Protein AF-J9XNZ6-F1 (afdb_monomer_lite)

pLDDT: mean 74.33, std 25.36, range [21.06, 98.06]

Radius of gyration: 23.23 Å; chains: 1; bounding box: 44×60×65 Å

Sequence (269 aa):
KSRTSLFFFSSPSPAFIFHLRAHSHLSPISSSSLLRPSPFTTRPNTHPKTMATSMMQHNKYQDEQQDQVLLDEQKQNIWKLLTAPTNRTKSAAAAAEPTADDVAQQEELLADFVRHVKNTIAIPPQNPEKISNAVVYRALTLVLRDKLLERFHATHKHFEEQGVKETSYLSLEFLIGRSMQNTISNLELLSEYAQAMKRLGYKLEDLYEEECDAGLGNGGLGRLAACFMDSLATLNYPAWGYGLRYTYGIFTQKVVDGYQVETADAWLT

Secondary structure (DSSP, 8-state):
-----------SSS----------------------PPPP-PPP----TTTHHHHHHHHHHHHHHHHHHHHHHHHHHHHHHHHS-S--------SS---HHHHHHHHHHHHHHHHIIIIIS---TT-GGG--HHHHHHHHHHHHHHHHHHHHHHHHHHHHHHTPPPEEEE-S-------HHHHHHHTT-HHHHHHHHHHTT--HHHHHTTPPP--S--SHHHHHHHHHHHHHHHHT--EEEE----SS-S-EEEEETTEEEEE---TT-

Structure (mmCIF, N/CA/C/O backbone):
data_AF-J9XNZ6-F1
#
_entry.id   AF-J9XNZ6-F1
#
loop_
_atom_site.group_PDB
_atom_site.id
_atom_site.type_symbol
_atom_site.label_atom_id
_atom_site.label_alt_id
_atom_site.label_comp_id
_atom_site.label_asym_id
_atom_site.label_entity_id
_atom_site.label_seq_id
_atom_site.pdbx_PDB_ins_code
_atom_site.Cartn_x
_atom_site.Cartn_y
_atom_site.Cartn_z
_atom_site.occupancy
_atom_site.B_iso_or_equiv
_atom_site.auth_seq_id
_atom_site.auth_comp_id
_atom_site.auth_asym_id
_atom_site.auth_atom_id
_atom_site.pdbx_PDB_model_num
ATOM 1 N N . LYS A 1 1 ? -21.422 3.498 -1.258 1.00 29.16 1 LYS A N 1
ATOM 2 C CA . LYS A 1 1 ? -21.165 2.674 -0.053 1.00 29.16 1 LYS A CA 1
ATOM 3 C C . LYS A 1 1 ? -19.682 2.843 0.250 1.00 29.16 1 LYS A C 1
ATOM 5 O O . LYS A 1 1 ? -18.924 1.983 -0.148 1.00 29.16 1 LYS A O 1
ATOM 10 N N . SER A 1 2 ? -19.260 3.965 0.844 1.00 27.06 2 SER A N 1
ATOM 11 C CA . SER A 1 2 ? -17.823 4.253 0.982 1.00 27.06 2 SER A CA 1
ATOM 12 C C . SER A 1 2 ? -17.166 3.140 1.792 1.00 27.06 2 SER A C 1
ATOM 14 O O . SER A 1 2 ? -17.438 3.012 2.984 1.00 27.06 2 SER A O 1
ATOM 16 N N . ARG A 1 3 ? -16.363 2.309 1.128 1.00 31.91 3 ARG A N 1
ATOM 17 C CA . ARG A 1 3 ? -15.542 1.296 1.784 1.00 31.91 3 ARG A CA 1
ATOM 18 C C . ARG A 1 3 ? -14.356 1.978 2.453 1.00 31.91 3 ARG A C 1
ATOM 20 O O . ARG A 1 3 ? -13.938 3.079 2.086 1.00 31.91 3 ARG A O 1
ATOM 27 N N . THR A 1 4 ? -13.849 1.318 3.477 1.00 35.59 4 THR A N 1
ATOM 28 C CA . THR A 1 4 ? -12.769 1.823 4.309 1.00 35.59 4 THR A CA 1
ATOM 29 C C . THR A 1 4 ? -11.713 0.751 4.347 1.00 35.59 4 THR A C 1
ATOM 31 O O . THR A 1 4 ? -11.994 -0.378 4.730 1.00 35.59 4 THR A O 1
ATOM 34 N N . SER A 1 5 ? -10.523 1.107 3.885 1.00 32.91 5 SER A N 1
ATOM 35 C CA . SER A 1 5 ? -9.400 0.198 3.696 1.00 32.91 5 SER A CA 1
ATOM 36 C C . SER A 1 5 ? -8.507 0.115 4.920 1.00 32.91 5 SER A C 1
ATOM 38 O O . SER A 1 5 ? -8.276 1.103 5.614 1.00 32.91 5 SER A O 1
ATOM 40 N N . LEU A 1 6 ? -7.920 -1.065 5.083 1.00 34.94 6 LEU A N 1
ATOM 41 C CA . LEU A 1 6 ? -6.701 -1.295 5.839 1.00 34.94 6 LEU A CA 1
ATOM 42 C C . LEU A 1 6 ? -5.493 -0.608 5.164 1.00 34.94 6 LEU A C 1
ATOM 44 O O . LEU A 1 6 ? -5.349 -0.709 3.946 1.00 34.94 6 LEU A O 1
ATOM 48 N N . PHE A 1 7 ? -4.617 0.058 5.929 1.00 42.44 7 PHE A N 1
ATOM 49 C CA . PHE A 1 7 ? -3.502 0.845 5.371 1.00 42.44 7 PHE A CA 1
ATOM 50 C C . PHE A 1 7 ? -2.128 0.429 5.892 1.00 42.44 7 PHE A C 1
ATOM 52 O O . PHE A 1 7 ? -1.932 0.296 7.097 1.00 42.44 7 PHE A O 1
ATOM 59 N N . PHE A 1 8 ? -1.164 0.309 4.974 1.00 35.78 8 PHE A N 1
ATOM 60 C CA . PHE A 1 8 ? 0.240 0.018 5.260 1.00 35.78 8 PHE A CA 1
ATOM 61 C C . PHE A 1 8 ? 1.131 1.160 4.781 1.00 35.78 8 PHE A C 1
ATOM 63 O O . PHE A 1 8 ? 1.102 1.548 3.616 1.00 35.78 8 PHE A O 1
ATOM 70 N N . PHE A 1 9 ? 1.959 1.681 5.685 1.00 32.09 9 PHE A N 1
ATOM 71 C CA . PHE A 1 9 ? 2.995 2.651 5.358 1.00 32.09 9 PHE A CA 1
ATOM 72 C C . PHE A 1 9 ? 4.357 1.960 5.372 1.00 32.09 9 PHE A C 1
ATOM 74 O O . PHE A 1 9 ? 4.906 1.685 6.435 1.00 32.09 9 PHE A O 1
ATOM 81 N N . SER A 1 10 ? 4.940 1.731 4.196 1.00 29.56 10 SER A N 1
ATOM 82 C CA . SER A 1 10 ? 6.389 1.551 4.097 1.00 29.56 10 SER A CA 1
ATOM 83 C C . SER A 1 10 ? 7.045 2.931 4.216 1.00 29.56 10 SER A C 1
ATOM 85 O O . SER A 1 10 ? 7.057 3.728 3.279 1.00 29.56 10 SER A O 1
ATOM 87 N N . SER A 1 11 ? 7.500 3.260 5.423 1.00 25.72 11 SER A N 1
ATOM 88 C CA . SER A 1 11 ? 8.385 4.390 5.724 1.00 25.72 11 SER A CA 1
ATOM 89 C C . SER A 1 11 ? 9.714 3.825 6.253 1.00 25.72 11 SER A C 1
ATOM 91 O O . SER A 1 11 ? 9.711 2.740 6.842 1.00 25.72 11 SER A O 1
ATOM 93 N N . PRO A 1 12 ? 10.859 4.523 6.113 1.00 25.19 12 PRO A N 1
ATOM 94 C CA . PRO A 1 12 ? 12.129 4.069 6.686 1.00 25.19 12 PRO A CA 1
ATOM 95 C C . PRO A 1 12 ? 12.155 4.065 8.231 1.00 25.19 12 PRO A C 1
ATOM 97 O O . PRO A 1 12 ? 13.156 3.667 8.817 1.00 25.19 12 PRO A O 1
ATOM 100 N N . SER A 1 13 ? 11.086 4.502 8.906 1.00 22.16 13 SER A N 1
ATOM 101 C CA . SER A 1 13 ? 11.011 4.628 10.370 1.00 22.16 13 SER A CA 1
ATOM 102 C C . SER A 1 13 ? 10.372 3.389 11.042 1.00 22.16 13 SER A C 1
ATOM 104 O O . SER A 1 13 ? 9.458 2.800 10.465 1.00 22.16 13 SER A O 1
ATOM 106 N N . PRO A 1 14 ? 10.815 2.959 12.245 1.00 22.06 14 PRO A N 1
ATOM 107 C CA . PRO A 1 14 ? 10.545 1.625 12.805 1.00 22.06 14 PRO A CA 1
ATOM 108 C C . PRO A 1 14 ? 9.174 1.426 13.491 1.00 22.06 14 PRO A C 1
ATOM 110 O O . PRO A 1 14 ? 9.004 0.436 14.198 1.00 22.06 14 PRO A O 1
ATOM 113 N N . ALA A 1 15 ? 8.184 2.304 13.295 1.00 21.06 15 ALA A N 1
ATOM 114 C CA . ALA A 1 15 ? 6.863 2.189 13.930 1.00 21.06 15 ALA A CA 1
ATOM 115 C C . ALA A 1 15 ? 5.729 2.049 12.891 1.00 21.06 15 ALA A C 1
ATOM 117 O O . ALA A 1 15 ? 5.560 2.919 12.038 1.00 21.06 15 ALA A O 1
ATOM 118 N N . PHE A 1 16 ? 4.955 0.958 12.978 1.00 29.59 16 PHE A N 1
ATOM 119 C CA . PHE A 1 16 ? 3.786 0.654 12.133 1.00 29.59 16 PHE A CA 1
ATOM 120 C C . PHE A 1 16 ? 2.492 0.994 12.876 1.00 29.59 16 PHE A C 1
ATOM 122 O O . PHE A 1 16 ? 2.342 0.613 14.034 1.00 29.59 16 PHE A O 1
ATOM 129 N N . ILE A 1 17 ? 1.568 1.706 12.224 1.00 30.31 17 ILE A N 1
ATOM 130 C CA . ILE A 1 17 ? 0.314 2.199 12.817 1.00 30.31 17 ILE A CA 1
ATOM 131 C C . ILE A 1 17 ? -0.822 2.079 11.755 1.00 30.31 17 ILE A C 1
ATOM 133 O O . ILE A 1 17 ? -0.655 2.576 10.642 1.00 30.31 17 ILE A O 1
ATOM 137 N N . PHE A 1 18 ? -1.948 1.403 12.073 1.00 35.62 18 PHE A N 1
ATOM 138 C CA . PHE A 1 18 ? -3.081 1.032 11.170 1.00 35.62 18 PHE A CA 1
ATOM 139 C C . PHE A 1 18 ? -4.401 1.790 11.444 1.00 35.62 18 PHE A C 1
ATOM 141 O O . PHE A 1 18 ? -4.901 1.655 12.551 1.00 35.62 18 PHE A O 1
ATOM 148 N N . HIS A 1 19 ? -5.063 2.497 10.502 1.00 37.62 19 HIS A N 1
ATOM 149 C CA . HIS A 1 19 ? -6.314 3.208 10.882 1.00 37.62 19 HIS A CA 1
ATOM 150 C C . HIS A 1 19 ? -7.392 3.506 9.820 1.00 37.62 19 HIS A C 1
ATOM 152 O O . HIS A 1 19 ? -7.100 3.530 8.633 1.00 37.62 19 HIS A O 1
ATOM 158 N N . LEU A 1 20 ? -8.641 3.753 10.266 1.00 34.53 20 LEU A N 1
ATOM 159 C CA . LEU A 1 20 ? -9.891 3.396 9.564 1.00 34.53 20 LEU A CA 1
ATOM 160 C C . LEU A 1 20 ? -11.028 4.446 9.647 1.00 34.53 20 LEU A C 1
ATOM 162 O O . LEU A 1 20 ? -11.625 4.603 10.702 1.00 34.53 20 LEU A O 1
ATOM 166 N N . ARG A 1 21 ? -11.439 5.087 8.540 1.00 34.56 21 ARG A N 1
ATOM 167 C CA . ARG A 1 21 ? -12.539 6.088 8.513 1.00 34.56 21 ARG A CA 1
ATOM 168 C C . ARG A 1 21 ? -13.947 5.522 8.267 1.00 34.56 21 ARG A C 1
ATOM 170 O O . ARG A 1 21 ? -14.144 4.824 7.294 1.00 34.56 21 ARG A O 1
ATOM 177 N N . ALA A 1 22 ? -14.969 5.999 8.976 1.00 28.03 22 ALA A N 1
ATOM 178 C CA . ALA A 1 22 ? -16.380 5.660 8.745 1.00 28.03 22 ALA A CA 1
ATOM 179 C C . ALA A 1 22 ? -17.172 6.567 7.803 1.00 28.03 22 ALA A C 1
ATOM 181 O O . ALA A 1 22 ? -17.141 7.781 7.982 1.00 28.03 22 ALA A O 1
ATOM 182 N N . HIS A 1 23 ? -17.975 5.979 6.901 1.00 28.38 23 HIS A N 1
ATOM 183 C CA . HIS A 1 23 ? -19.223 6.579 6.395 1.00 28.38 23 HIS A CA 1
ATOM 184 C C . HIS A 1 23 ? -20.290 5.513 6.098 1.00 28.38 23 HIS A C 1
ATOM 186 O O . HIS A 1 23 ? -20.054 4.530 5.397 1.00 28.38 23 HIS A O 1
ATOM 192 N N . SER A 1 24 ? -21.480 5.706 6.663 1.00 29.66 24 SER A N 1
ATOM 193 C CA . SER A 1 24 ? -22.603 4.768 6.673 1.00 29.66 24 SER A CA 1
ATOM 194 C C . SER A 1 24 ? -23.480 4.884 5.421 1.00 29.66 24 SER A C 1
ATOM 196 O O . SER A 1 24 ? -23.925 5.967 5.076 1.00 29.66 24 SER A O 1
ATOM 198 N N . HIS A 1 25 ? -23.771 3.754 4.761 1.00 29.41 25 HIS A N 1
ATOM 199 C CA . HIS A 1 25 ? -25.060 3.462 4.103 1.00 29.41 25 HIS A CA 1
ATOM 200 C C . HIS A 1 25 ? -25.057 2.003 3.609 1.00 29.41 25 HIS A C 1
ATOM 202 O O . HIS A 1 25 ? -24.216 1.624 2.802 1.00 29.41 25 HIS A O 1
ATOM 208 N N . LEU A 1 26 ? -25.963 1.153 4.108 1.00 27.47 26 LEU A N 1
ATOM 209 C CA . LEU A 1 26 ? -26.028 -0.287 3.806 1.00 27.47 26 LEU A CA 1
ATOM 210 C C . LEU A 1 26 ? -27.183 -0.638 2.845 1.00 27.47 26 LEU A C 1
ATOM 212 O O . LEU A 1 26 ? -28.290 -0.131 2.986 1.00 27.47 26 LEU A O 1
ATOM 216 N N . SER A 1 27 ? -26.934 -1.556 1.901 1.00 26.83 27 SER A N 1
ATOM 217 C CA . SER A 1 27 ? -27.940 -2.333 1.143 1.00 26.83 27 SER A CA 1
ATOM 218 C C . SER A 1 27 ? -27.321 -3.674 0.681 1.00 26.83 27 SER A C 1
ATOM 220 O O . SER A 1 27 ? -26.106 -3.707 0.459 1.00 26.83 27 SER A O 1
ATOM 222 N N . PRO A 1 28 ? -28.074 -4.787 0.591 1.00 29.80 28 PRO A N 1
ATOM 223 C CA . PRO A 1 28 ? -27.536 -6.152 0.665 1.00 29.80 28 PRO A CA 1
ATOM 224 C C . PRO A 1 28 ? -27.217 -6.816 -0.689 1.00 29.80 28 PRO A C 1
ATOM 226 O O . PRO A 1 28 ? -27.706 -6.406 -1.736 1.00 29.80 28 PRO A O 1
ATOM 229 N N . ILE A 1 29 ? -26.375 -7.855 -0.623 1.00 28.88 29 ILE A N 1
ATOM 230 C CA . ILE A 1 29 ? -25.886 -8.707 -1.723 1.00 28.88 29 ILE A CA 1
ATOM 231 C C . ILE A 1 29 ? -26.869 -9.863 -1.981 1.00 28.88 29 ILE A C 1
ATOM 233 O O . ILE A 1 29 ? -27.427 -10.416 -1.035 1.00 28.88 29 ILE A O 1
ATOM 237 N N . SER A 1 30 ? -27.005 -10.275 -3.246 1.00 25.78 30 SER A N 1
ATOM 238 C CA . SER A 1 30 ? -27.609 -11.546 -3.671 1.00 25.78 30 SER A CA 1
ATOM 239 C C . SER A 1 30 ? -26.539 -12.434 -4.320 1.00 25.78 30 SER A C 1
ATOM 241 O O . SER A 1 30 ? -25.673 -11.956 -5.051 1.00 25.78 30 SER A O 1
ATOM 243 N N . SER A 1 31 ? -26.576 -13.718 -3.971 1.00 26.72 31 SER A N 1
ATOM 244 C CA . SER A 1 31 ? -25.618 -14.772 -4.290 1.00 26.72 31 SER A CA 1
ATOM 245 C C . SER A 1 31 ? -26.090 -15.691 -5.427 1.00 26.72 31 SER A C 1
ATOM 247 O O . SER A 1 31 ? -27.275 -15.759 -5.744 1.00 26.72 31 SER A O 1
ATOM 249 N N . SER A 1 32 ? -25.136 -16.497 -5.914 1.00 26.53 32 SER A N 1
ATOM 250 C CA . SER A 1 32 ? -25.258 -17.780 -6.638 1.00 26.53 32 SER A CA 1
ATOM 251 C C . SER A 1 32 ? -25.114 -17.774 -8.171 1.00 26.53 32 SER A C 1
ATOM 253 O O . SER A 1 32 ? -25.914 -17.221 -8.914 1.00 26.53 32 SER A O 1
ATOM 255 N N . SER A 1 33 ? -24.097 -18.488 -8.665 1.00 28.72 33 SER A N 1
ATOM 256 C CA . SER A 1 33 ? -24.290 -19.768 -9.370 1.00 28.72 33 SER A CA 1
ATOM 257 C C . SER A 1 33 ? -22.941 -20.426 -9.708 1.00 28.72 33 SER A C 1
ATOM 259 O O . SER A 1 33 ? -21.961 -19.778 -10.060 1.00 28.72 33 SER A O 1
ATOM 261 N N . LEU A 1 34 ? -22.910 -21.742 -9.511 1.00 27.19 34 LEU A N 1
ATOM 262 C CA . LEU A 1 34 ? -21.804 -22.680 -9.690 1.00 27.19 34 LEU A CA 1
ATOM 263 C C . LEU A 1 34 ? -22.051 -23.522 -10.958 1.00 27.19 34 LEU A C 1
ATOM 265 O O . LEU A 1 34 ? -23.194 -23.907 -11.192 1.00 27.19 34 LEU A O 1
ATOM 269 N N . LEU A 1 35 ? -20.951 -23.930 -11.618 1.00 27.19 35 LEU A N 1
ATOM 270 C CA . LEU A 1 35 ? -20.774 -25.107 -12.507 1.00 27.19 35 LEU A CA 1
ATOM 271 C C . LEU A 1 35 ? -21.427 -25.008 -13.916 1.00 27.19 35 LEU A C 1
ATOM 273 O O . LEU A 1 35 ? -22.542 -24.536 -14.053 1.00 27.19 35 LEU A O 1
ATOM 277 N N . ARG A 1 36 ? -20.823 -25.434 -15.042 1.00 28.17 36 ARG A N 1
ATOM 278 C CA . ARG A 1 36 ? -20.045 -26.655 -15.359 1.00 28.17 36 ARG A CA 1
ATOM 279 C C . ARG A 1 36 ? -19.170 -26.485 -16.638 1.00 28.17 36 ARG A C 1
ATOM 281 O O . ARG A 1 36 ? -19.370 -25.526 -17.376 1.00 28.17 36 ARG A O 1
ATOM 288 N N . PRO A 1 37 ? -18.244 -27.431 -16.918 1.00 28.22 37 PRO A N 1
ATOM 289 C CA . PRO A 1 37 ? -17.193 -27.332 -17.940 1.00 28.22 37 PRO A CA 1
ATOM 290 C C . PRO A 1 37 ? -17.623 -27.782 -19.351 1.00 28.22 37 PRO A C 1
ATOM 292 O O . PRO A 1 37 ? -18.513 -28.619 -19.505 1.00 28.22 37 PRO A O 1
ATOM 295 N N . SER A 1 38 ? -16.942 -27.257 -20.374 1.00 34.75 38 SER A N 1
ATOM 296 C CA . SER A 1 38 ? -17.096 -27.618 -21.790 1.00 34.75 38 SER A CA 1
ATOM 297 C C . SER A 1 38 ? -16.286 -28.875 -22.177 1.00 34.75 38 SER A C 1
ATOM 299 O O . SER A 1 38 ? -15.252 -29.157 -21.566 1.00 34.75 38 SER A O 1
ATOM 301 N N . PRO A 1 39 ? -16.737 -29.660 -23.176 1.00 31.53 39 PRO A N 1
ATOM 302 C CA . PRO A 1 39 ? -16.101 -30.919 -23.548 1.00 31.53 39 PRO A CA 1
ATOM 303 C C . PRO A 1 39 ? -14.842 -30.736 -24.408 1.00 31.53 39 PRO A C 1
ATOM 305 O O . PRO A 1 39 ? -14.782 -29.911 -25.318 1.00 31.53 39 PRO A O 1
ATOM 308 N N . PHE A 1 40 ? -13.858 -31.588 -24.121 1.00 29.69 40 PHE A N 1
ATOM 309 C CA . PHE A 1 40 ? -12.639 -31.824 -24.890 1.00 29.69 40 PHE A CA 1
ATOM 310 C C . PHE A 1 40 ? -12.959 -32.343 -26.301 1.00 29.69 40 PHE A C 1
ATOM 312 O O . PHE A 1 40 ? -13.584 -33.392 -26.453 1.00 29.69 40 PHE A O 1
ATOM 319 N N . THR A 1 41 ? -12.440 -31.670 -27.329 1.00 32.31 41 THR A N 1
ATOM 320 C CA . THR A 1 41 ? -12.317 -32.213 -28.692 1.00 32.31 41 THR A CA 1
ATOM 321 C C . THR A 1 41 ? -10.846 -32.329 -29.069 1.00 32.31 41 THR A C 1
ATOM 323 O O . THR A 1 41 ? -10.113 -31.342 -29.096 1.00 32.31 41 THR A O 1
ATOM 326 N N . THR A 1 42 ? -10.426 -33.556 -29.364 1.00 29.67 42 THR A N 1
ATOM 327 C CA . THR A 1 42 ? -9.107 -33.942 -29.866 1.00 29.67 42 THR A CA 1
ATOM 328 C C . THR A 1 42 ? -8.895 -33.426 -31.295 1.00 29.67 42 THR A C 1
ATOM 330 O O . THR A 1 42 ? -9.676 -33.724 -32.195 1.00 29.67 42 THR A O 1
ATOM 333 N N . ARG A 1 43 ? -7.824 -32.652 -31.527 1.00 32.56 43 ARG A N 1
ATOM 334 C CA . ARG A 1 43 ? -7.335 -32.311 -32.878 1.00 32.56 43 ARG A CA 1
ATOM 335 C C . ARG A 1 43 ? -6.213 -33.270 -33.294 1.00 32.56 43 ARG A C 1
ATOM 337 O O . ARG A 1 43 ? -5.371 -33.591 -32.454 1.00 32.56 43 ARG A O 1
ATOM 344 N N . PRO A 1 44 ? -6.161 -33.707 -34.565 1.00 30.84 44 PRO A N 1
ATOM 345 C CA . PRO A 1 44 ? -5.079 -34.542 -35.059 1.00 30.84 44 PRO A CA 1
ATOM 346 C C . PRO A 1 44 ? -3.796 -33.727 -35.251 1.00 30.84 44 PRO A C 1
ATOM 348 O O . PRO A 1 44 ? -3.809 -32.541 -35.582 1.00 30.84 44 PRO A O 1
ATOM 351 N N . ASN A 1 45 ? -2.688 -34.416 -35.010 1.00 34.03 45 ASN A N 1
ATOM 352 C CA . ASN A 1 45 ? -1.329 -33.911 -34.980 1.00 34.03 45 ASN A CA 1
ATOM 353 C C . ASN A 1 45 ? -0.736 -33.920 -36.401 1.00 34.03 45 ASN A C 1
ATOM 355 O O . ASN A 1 45 ? -0.548 -34.990 -36.977 1.00 34.03 45 ASN A O 1
ATOM 359 N N . THR A 1 46 ? -0.414 -32.753 -36.958 1.00 35.00 46 THR A N 1
ATOM 360 C CA . THR A 1 46 ? 0.429 -32.639 -38.161 1.00 35.00 46 THR A CA 1
ATOM 361 C C . THR A 1 46 ? 1.449 -31.524 -37.958 1.00 35.00 46 THR A C 1
ATOM 363 O O . THR A 1 46 ? 1.100 -30.345 -37.941 1.00 35.00 46 THR A O 1
ATOM 366 N N . HIS A 1 47 ? 2.717 -31.902 -37.799 1.00 37.78 47 HIS A N 1
ATOM 367 C CA . HIS A 1 47 ? 3.853 -30.983 -37.775 1.00 37.78 47 HIS A CA 1
ATOM 368 C C . HIS A 1 47 ? 4.327 -30.649 -39.198 1.00 37.78 47 HIS A C 1
ATOM 370 O O . HIS A 1 47 ? 4.681 -31.568 -39.935 1.00 37.78 47 HIS A O 1
ATOM 376 N N . PRO A 1 48 ? 4.531 -29.360 -39.520 1.00 38.28 48 PRO A N 1
ATOM 377 C CA . PRO A 1 48 ? 5.567 -28.938 -40.449 1.00 38.28 48 PRO A CA 1
ATOM 378 C C . PRO A 1 48 ? 6.648 -28.175 -39.667 1.00 38.28 48 PRO A C 1
ATOM 380 O O . PRO A 1 48 ? 6.544 -26.975 -39.404 1.00 38.28 48 PRO A O 1
ATOM 383 N N . LYS A 1 49 ? 7.709 -28.881 -39.254 1.00 45.34 49 LYS A N 1
ATOM 384 C CA . LYS A 1 49 ? 8.896 -28.283 -38.617 1.00 45.34 49 LYS A CA 1
ATOM 385 C C . LYS A 1 49 ? 9.773 -27.609 -39.675 1.00 45.34 49 LYS A C 1
ATOM 387 O O . LYS A 1 49 ? 10.833 -28.127 -40.008 1.00 45.34 49 LYS A O 1
ATOM 392 N N . THR A 1 50 ? 9.319 -26.492 -40.246 1.00 44.91 50 THR A N 1
ATOM 393 C CA . THR A 1 50 ? 10.212 -25.580 -41.001 1.00 44.91 50 THR A CA 1
ATOM 394 C C . THR A 1 50 ? 9.663 -24.164 -41.228 1.00 44.91 50 THR A C 1
ATOM 396 O O . THR A 1 50 ? 10.460 -23.266 -41.459 1.00 44.91 50 THR A O 1
ATOM 399 N N . MET A 1 51 ? 8.352 -23.905 -41.082 1.00 4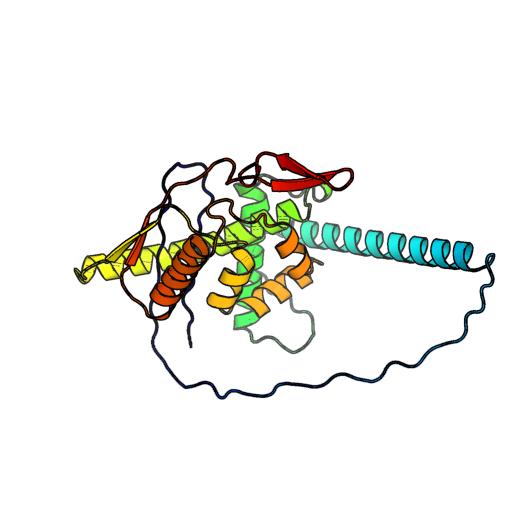2.06 51 MET A N 1
ATOM 400 C CA . MET A 1 51 ? 7.791 -22.534 -41.157 1.00 42.06 51 MET A CA 1
ATOM 401 C C . MET A 1 51 ? 7.502 -21.878 -39.797 1.00 42.06 51 MET A C 1
ATOM 403 O O . MET A 1 51 ? 7.451 -20.653 -39.706 1.00 42.06 51 MET A O 1
ATOM 407 N N . ALA A 1 52 ? 7.370 -22.667 -38.725 1.00 45.38 52 ALA A N 1
ATOM 408 C CA . ALA A 1 52 ? 7.062 -22.148 -37.390 1.00 45.38 52 ALA A CA 1
ATOM 409 C C . ALA A 1 52 ? 8.163 -21.222 -36.847 1.00 45.38 52 ALA A C 1
ATOM 411 O O . ALA A 1 52 ? 7.853 -20.228 -36.207 1.00 45.38 52 ALA A O 1
ATOM 412 N N . THR A 1 53 ? 9.436 -21.485 -37.157 1.00 49.16 53 THR A N 1
ATOM 413 C CA . THR A 1 53 ? 10.558 -20.657 -36.689 1.00 49.16 53 THR A CA 1
ATOM 414 C C . THR A 1 53 ? 10.570 -19.274 -37.342 1.00 49.16 53 THR A C 1
ATOM 416 O O . THR A 1 53 ? 10.820 -18.291 -36.658 1.00 49.16 53 THR A O 1
ATOM 419 N N . SER A 1 54 ? 10.244 -19.175 -38.637 1.00 45.03 54 SER A N 1
ATOM 420 C CA . SER A 1 54 ? 10.199 -17.894 -39.358 1.00 45.03 54 SER A CA 1
ATOM 421 C C . SER A 1 54 ? 8.969 -17.065 -38.976 1.00 45.03 54 SER A C 1
ATOM 423 O O . SER A 1 54 ? 9.103 -15.866 -38.759 1.00 45.03 54 SER A O 1
ATOM 425 N N . MET A 1 55 ? 7.800 -17.695 -38.790 1.00 47.06 55 MET A N 1
ATOM 426 C CA . MET A 1 55 ? 6.601 -17.014 -38.279 1.00 47.06 55 MET A CA 1
ATOM 427 C C . MET A 1 55 ? 6.738 -16.601 -36.806 1.00 47.06 55 MET A C 1
ATOM 429 O O . MET A 1 55 ? 6.316 -15.509 -36.448 1.00 47.06 55 MET A O 1
ATOM 433 N N . MET A 1 56 ? 7.373 -17.418 -35.956 1.00 51.22 56 MET A N 1
ATOM 434 C CA . MET A 1 56 ? 7.670 -17.043 -34.566 1.00 51.22 56 MET A CA 1
ATOM 435 C C . MET A 1 56 ? 8.700 -15.916 -34.482 1.00 51.22 56 MET A C 1
ATOM 437 O O . MET A 1 56 ? 8.548 -15.036 -33.648 1.00 51.22 56 MET A O 1
ATOM 441 N N . GLN A 1 57 ? 9.725 -15.912 -35.339 1.00 52.00 57 GLN A N 1
ATOM 442 C CA . GLN A 1 57 ? 10.689 -14.810 -35.409 1.00 52.00 57 GLN A CA 1
ATOM 443 C C . GLN A 1 57 ? 10.047 -13.525 -35.935 1.00 52.00 57 GLN A C 1
ATOM 445 O O . GLN A 1 57 ? 10.354 -12.459 -35.420 1.00 52.00 57 GLN A O 1
ATOM 450 N N . HIS A 1 58 ? 9.141 -13.613 -36.914 1.00 50.31 58 HIS A N 1
ATOM 451 C CA . HIS A 1 58 ? 8.430 -12.447 -37.436 1.00 50.31 58 HIS A CA 1
ATOM 452 C C . HIS A 1 58 ? 7.425 -11.885 -36.422 1.00 50.31 58 HIS A C 1
ATOM 454 O O . HIS A 1 58 ? 7.415 -10.679 -36.215 1.00 50.31 58 HIS A O 1
ATOM 460 N N . ASN A 1 59 ? 6.667 -12.741 -35.724 1.00 56.03 59 ASN A N 1
ATOM 461 C CA . ASN A 1 59 ? 5.795 -12.312 -34.626 1.00 56.03 59 ASN A CA 1
ATOM 462 C C . ASN A 1 59 ? 6.600 -11.702 -33.483 1.00 56.03 59 ASN A C 1
ATOM 464 O O . ASN A 1 59 ? 6.262 -10.627 -33.020 1.00 56.03 59 ASN A O 1
ATOM 468 N N . LYS A 1 60 ? 7.711 -12.330 -33.087 1.00 56.28 60 LYS A N 1
ATOM 469 C CA . LYS A 1 60 ? 8.580 -11.787 -32.043 1.00 56.28 60 LYS A CA 1
ATOM 470 C C . LYS A 1 60 ? 9.172 -10.431 -32.438 1.00 56.28 60 LYS A C 1
ATOM 472 O O . LYS A 1 60 ? 9.257 -9.545 -31.605 1.00 56.28 60 LYS A O 1
ATOM 477 N N . TYR A 1 61 ? 9.532 -10.251 -33.707 1.00 56.81 61 TYR A N 1
ATOM 478 C CA . TYR A 1 61 ? 10.030 -8.975 -34.223 1.00 56.81 61 TYR A CA 1
ATOM 479 C C . TYR A 1 61 ? 8.932 -7.902 -34.287 1.00 56.81 61 TYR A C 1
ATOM 481 O O . TYR A 1 61 ? 9.202 -6.732 -34.036 1.00 56.81 61 TYR A O 1
ATOM 489 N N . GLN A 1 62 ? 7.692 -8.286 -34.603 1.00 55.03 62 GLN A N 1
ATOM 490 C CA . GLN A 1 62 ? 6.536 -7.388 -34.562 1.00 55.03 62 GLN A CA 1
ATOM 491 C C . GLN A 1 62 ? 6.164 -7.002 -33.125 1.00 55.03 62 GLN A C 1
ATOM 493 O O . GLN A 1 62 ? 5.934 -5.823 -32.872 1.00 55.03 62 GLN A O 1
ATOM 498 N N . ASP A 1 63 ? 6.192 -7.955 -32.193 1.00 60.97 63 ASP A N 1
ATOM 499 C CA . ASP A 1 63 ? 5.977 -7.722 -30.763 1.00 60.97 63 ASP A CA 1
ATOM 500 C C . ASP A 1 63 ? 7.071 -6.793 -30.198 1.00 60.97 63 ASP A C 1
ATOM 502 O O . ASP A 1 63 ? 6.757 -5.782 -29.579 1.00 60.97 63 ASP A O 1
ATOM 506 N N . GLU A 1 64 ? 8.350 -7.040 -30.515 1.00 65.44 64 GLU A N 1
ATOM 507 C CA . GLU A 1 64 ? 9.482 -6.185 -30.110 1.00 65.44 64 GLU A CA 1
ATOM 508 C C . GLU A 1 64 ? 9.371 -4.754 -30.673 1.00 65.44 64 GLU A C 1
ATOM 510 O O . GLU A 1 64 ? 9.680 -3.781 -29.983 1.00 65.44 64 GLU A O 1
ATOM 515 N N . GLN A 1 65 ? 8.908 -4.593 -31.918 1.00 66.00 65 GLN A N 1
ATOM 516 C CA . GLN A 1 65 ? 8.658 -3.269 -32.497 1.00 66.00 65 GLN A CA 1
ATOM 517 C C . GLN A 1 65 ? 7.488 -2.555 -31.819 1.00 66.00 65 GLN A C 1
ATOM 519 O O . GLN A 1 65 ? 7.550 -1.345 -31.598 1.00 66.00 65 GLN A O 1
ATOM 524 N N . GLN A 1 66 ? 6.428 -3.286 -31.485 1.00 67.19 66 GLN A N 1
ATOM 525 C CA . GLN A 1 66 ? 5.243 -2.737 -30.839 1.00 67.19 66 GLN A CA 1
ATOM 526 C C . GLN A 1 66 ? 5.527 -2.323 -29.387 1.00 67.19 66 GLN A C 1
ATOM 528 O O . GLN A 1 66 ? 5.095 -1.247 -28.967 1.00 67.19 66 GLN A O 1
ATOM 533 N N . ASP A 1 67 ? 6.336 -3.103 -28.668 1.00 71.06 67 ASP A N 1
ATOM 534 C CA . ASP A 1 67 ? 6.835 -2.771 -27.331 1.00 71.06 67 ASP A CA 1
ATOM 535 C C . ASP A 1 67 ? 7.723 -1.519 -27.356 1.00 71.06 67 ASP A C 1
ATOM 537 O O . ASP A 1 67 ? 7.601 -0.644 -26.495 1.00 71.06 67 ASP A O 1
ATOM 541 N N . GLN A 1 68 ? 8.576 -1.381 -28.376 1.00 71.44 68 GLN A N 1
ATOM 542 C CA . GLN A 1 68 ? 9.432 -0.206 -28.531 1.00 71.44 68 GLN A CA 1
ATOM 543 C C . GLN A 1 68 ? 8.621 1.069 -28.816 1.00 71.44 68 GLN A C 1
ATOM 545 O O . GLN A 1 68 ? 8.903 2.116 -28.232 1.00 71.44 68 GLN A O 1
ATOM 550 N N . VAL A 1 69 ? 7.590 0.983 -29.664 1.00 76.50 69 VAL A N 1
ATOM 551 C CA . VAL A 1 69 ? 6.680 2.108 -29.948 1.00 76.50 69 VAL A CA 1
ATOM 552 C C . VAL A 1 69 ? 5.932 2.538 -28.685 1.00 76.50 69 VAL A C 1
ATOM 554 O O . VAL A 1 69 ? 5.884 3.731 -28.385 1.00 76.50 69 VAL A O 1
ATOM 557 N N . LEU A 1 70 ? 5.401 1.585 -27.912 1.00 74.75 70 LEU A N 1
ATOM 558 C CA . LEU A 1 70 ? 4.707 1.869 -26.654 1.00 74.75 70 LEU A CA 1
ATOM 559 C C . LEU A 1 70 ? 5.635 2.539 -25.632 1.00 74.75 70 LEU A C 1
ATOM 561 O O . LEU A 1 70 ? 5.259 3.523 -24.995 1.00 74.75 70 LEU A O 1
ATOM 565 N N . LEU A 1 71 ? 6.860 2.031 -25.498 1.00 72.94 71 LEU A N 1
ATOM 566 C CA . LEU A 1 71 ? 7.862 2.590 -24.597 1.00 72.94 71 LEU A CA 1
ATOM 567 C C . LEU A 1 71 ? 8.227 4.033 -24.983 1.00 72.94 71 LEU A C 1
ATOM 569 O O . LEU A 1 71 ? 8.420 4.890 -24.116 1.00 72.94 71 LEU A O 1
ATOM 573 N N . ASP A 1 72 ? 8.319 4.321 -26.278 1.00 76.88 72 ASP A N 1
ATOM 574 C CA . ASP A 1 72 ? 8.606 5.667 -26.766 1.00 76.88 72 ASP A CA 1
ATOM 575 C C . ASP A 1 72 ? 7.409 6.615 -26.569 1.00 76.88 72 ASP A C 1
ATOM 577 O O . ASP A 1 72 ? 7.610 7.772 -26.185 1.00 76.88 72 ASP A O 1
ATOM 581 N N . GLU A 1 73 ? 6.168 6.135 -26.710 1.00 78.88 73 GLU A N 1
ATOM 582 C CA . GLU A 1 73 ? 4.961 6.888 -26.334 1.00 78.88 73 GLU A CA 1
ATOM 583 C C . GLU A 1 73 ? 4.922 7.212 -24.834 1.00 78.88 73 GLU A C 1
ATOM 585 O O . GLU A 1 73 ? 4.699 8.368 -24.460 1.00 78.88 73 GLU A O 1
ATOM 590 N N . GLN A 1 74 ? 5.191 6.231 -23.966 1.00 78.88 74 GLN A N 1
ATOM 591 C CA . GLN A 1 74 ? 5.254 6.423 -22.512 1.00 78.88 74 GLN A CA 1
ATOM 592 C C . GLN A 1 74 ? 6.267 7.509 -22.139 1.00 78.88 74 GLN A C 1
ATOM 594 O O . GLN A 1 74 ? 5.936 8.467 -21.433 1.00 78.88 74 GLN A O 1
ATOM 599 N N . LYS A 1 75 ? 7.489 7.419 -22.679 1.00 76.50 75 LYS A N 1
ATOM 600 C CA . LYS A 1 75 ? 8.546 8.417 -22.454 1.00 76.50 75 LYS A CA 1
ATOM 601 C C . LYS A 1 75 ? 8.115 9.808 -22.902 1.00 76.50 75 LYS A C 1
ATOM 603 O O . LYS A 1 75 ? 8.344 10.774 -22.175 1.00 76.50 75 LYS A O 1
ATOM 608 N N . GLN A 1 76 ? 7.485 9.929 -24.071 1.00 77.88 76 GLN A N 1
ATOM 609 C CA . GLN A 1 76 ? 6.997 11.214 -24.573 1.00 77.88 76 GLN A CA 1
ATOM 610 C C . GLN A 1 76 ? 5.887 11.793 -23.691 1.00 77.88 76 GLN A C 1
ATOM 612 O O . GLN A 1 76 ? 5.905 12.990 -23.401 1.00 77.88 76 GLN A O 1
ATOM 617 N N . ASN A 1 77 ? 4.932 10.974 -23.248 1.00 81.81 77 ASN A N 1
ATOM 618 C CA . ASN A 1 77 ? 3.816 11.416 -22.410 1.00 81.81 77 ASN A CA 1
ATOM 619 C C . ASN A 1 77 ? 4.294 11.857 -21.025 1.00 81.81 77 ASN A C 1
ATOM 621 O O . ASN A 1 77 ? 3.919 12.934 -20.553 1.00 81.81 77 ASN A O 1
ATOM 625 N N . ILE A 1 78 ? 5.189 11.082 -20.410 1.00 78.12 78 ILE A N 1
ATOM 626 C CA . ILE A 1 78 ? 5.803 11.453 -19.138 1.00 78.12 78 ILE A CA 1
ATOM 627 C C . ILE A 1 78 ? 6.650 12.714 -19.300 1.00 78.12 78 ILE A C 1
ATOM 629 O O . ILE A 1 78 ? 6.512 13.636 -18.502 1.00 78.12 78 ILE A O 1
ATOM 633 N N . TRP A 1 79 ? 7.483 12.808 -20.341 1.00 74.81 79 TRP A N 1
ATOM 634 C CA . TRP A 1 79 ? 8.293 14.001 -20.581 1.00 74.81 79 TRP A CA 1
ATOM 635 C C . TRP A 1 79 ? 7.422 15.250 -20.732 1.00 74.81 79 TRP A C 1
ATOM 637 O O . TRP A 1 79 ? 7.706 16.266 -20.096 1.00 74.81 79 TRP A O 1
ATOM 647 N N . LYS A 1 80 ? 6.320 15.170 -21.489 1.00 81.75 80 LYS A N 1
ATOM 648 C CA . LYS A 1 80 ? 5.356 16.274 -21.633 1.00 81.75 80 LYS A CA 1
ATOM 649 C C . LYS A 1 80 ? 4.791 16.708 -20.281 1.00 81.75 80 LYS A C 1
ATOM 651 O O . LYS A 1 80 ? 4.727 17.901 -20.014 1.00 81.75 80 LYS A O 1
ATOM 656 N N . LEU A 1 81 ? 4.437 15.771 -19.403 1.00 78.19 81 LEU A N 1
ATOM 657 C CA . LEU A 1 81 ? 3.890 16.089 -18.077 1.00 78.19 81 LEU A CA 1
ATOM 658 C C . LEU A 1 81 ? 4.943 16.594 -17.092 1.00 78.19 81 LEU A C 1
ATOM 660 O O . LEU A 1 81 ? 4.672 17.474 -16.276 1.00 78.19 81 LEU A O 1
ATOM 664 N N . LEU A 1 82 ? 6.170 16.085 -17.177 1.00 75.12 82 LEU A N 1
ATOM 665 C CA . LEU A 1 82 ? 7.274 16.556 -16.352 1.00 75.12 82 LEU A CA 1
ATOM 666 C C . LEU A 1 82 ? 7.776 17.938 -16.790 1.00 75.12 82 LEU A C 1
ATOM 668 O O . LEU A 1 82 ? 8.294 18.676 -15.952 1.00 75.12 82 LEU A O 1
ATOM 672 N N . THR A 1 83 ? 7.627 18.305 -18.061 1.00 74.69 83 THR A N 1
ATOM 673 C CA . THR A 1 83 ? 8.080 19.601 -18.597 1.00 74.69 83 THR A CA 1
ATOM 674 C C . THR A 1 83 ? 6.973 20.645 -18.697 1.00 74.69 83 THR A C 1
ATOM 676 O O . THR A 1 83 ? 7.287 21.832 -18.791 1.00 74.69 83 THR A O 1
ATOM 679 N N . ALA A 1 84 ? 5.701 20.240 -18.623 1.00 72.12 84 ALA A N 1
ATOM 680 C CA . ALA A 1 84 ? 4.574 21.160 -18.606 1.00 72.12 84 ALA A CA 1
ATOM 681 C C . ALA A 1 84 ? 4.721 22.194 -17.471 1.00 72.12 84 ALA A C 1
ATOM 683 O O . ALA A 1 84 ? 5.030 21.820 -16.330 1.00 72.12 84 ALA A O 1
ATOM 684 N N . PRO A 1 85 ? 4.504 23.496 -17.753 1.00 56.91 85 PRO A N 1
ATOM 685 C CA . PRO A 1 85 ? 4.414 24.494 -16.699 1.00 56.91 85 PRO A CA 1
ATOM 686 C C . PRO A 1 85 ? 3.294 24.077 -15.744 1.00 56.91 85 PRO A C 1
ATOM 688 O O . PRO A 1 85 ? 2.225 23.671 -16.191 1.00 56.91 85 PRO A O 1
ATOM 691 N N . THR A 1 86 ? 3.512 24.205 -14.436 1.00 50.47 86 THR A N 1
ATOM 692 C CA . THR A 1 86 ? 2.558 23.867 -13.358 1.00 50.47 86 THR A CA 1
ATOM 693 C C . THR A 1 86 ? 1.278 24.720 -13.354 1.00 50.47 86 THR A C 1
ATOM 695 O O . THR A 1 86 ? 0.568 24.798 -12.352 1.00 50.47 86 THR A O 1
ATOM 698 N N . ASN A 1 87 ? 0.947 25.361 -14.474 1.00 43.97 87 ASN A N 1
ATOM 699 C CA . ASN A 1 87 ? -0.331 26.008 -14.672 1.00 43.97 87 ASN A CA 1
ATOM 700 C C . ASN A 1 87 ? -1.391 24.931 -14.900 1.00 43.97 87 ASN A C 1
ATOM 702 O O . ASN A 1 87 ? -1.326 24.166 -15.857 1.00 43.97 87 ASN A O 1
ATOM 706 N N . ARG A 1 88 ? -2.380 24.901 -14.001 1.00 41.41 88 ARG A N 1
ATOM 707 C CA . ARG A 1 88 ? -3.611 24.111 -14.112 1.00 41.41 88 ARG A CA 1
ATOM 708 C C . ARG A 1 88 ? -4.333 24.471 -15.413 1.00 41.41 88 ARG A C 1
ATOM 710 O O . ARG A 1 88 ? -5.185 25.357 -15.420 1.00 41.41 88 ARG A O 1
ATOM 717 N N . THR A 1 89 ? -4.001 23.825 -16.520 1.00 34.19 89 THR A N 1
ATOM 718 C CA . THR A 1 89 ? -4.726 24.009 -17.779 1.00 34.19 89 THR A CA 1
ATOM 719 C C . THR A 1 89 ? -5.351 22.704 -18.221 1.00 34.19 89 THR A C 1
ATOM 721 O O . THR A 1 89 ? -4.668 21.777 -18.641 1.00 34.19 89 THR A O 1
ATOM 724 N N . LYS A 1 90 ? -6.686 22.701 -18.139 1.00 41.47 90 LYS A N 1
ATOM 725 C CA . LYS A 1 90 ? -7.602 21.749 -18.762 1.00 41.47 90 LYS A CA 1
ATOM 726 C C . LYS A 1 90 ? -7.205 21.541 -20.225 1.00 41.47 90 LYS A C 1
ATOM 728 O O . LYS A 1 90 ? -7.249 22.492 -21.003 1.00 41.47 90 LYS A O 1
ATOM 733 N N . SER A 1 91 ? -6.876 20.311 -20.605 1.00 34.16 91 SER A N 1
ATOM 734 C CA . SER A 1 91 ? -6.814 19.908 -22.010 1.00 34.16 91 SER A CA 1
ATOM 735 C C . SER A 1 91 ? -7.645 18.648 -22.205 1.00 34.16 91 SER A C 1
ATOM 737 O O . SER A 1 91 ? -7.362 17.607 -21.620 1.00 34.16 91 SER A O 1
ATOM 739 N N . ALA A 1 92 ? -8.683 18.776 -23.026 1.00 38.31 92 ALA A N 1
ATOM 740 C CA . ALA A 1 92 ? -9.634 17.730 -23.367 1.00 38.31 92 ALA A CA 1
ATOM 741 C C . ALA A 1 92 ? -9.152 16.914 -24.577 1.00 38.31 92 ALA A C 1
ATOM 743 O O . ALA A 1 92 ? -8.711 17.497 -25.568 1.00 38.31 92 ALA A O 1
ATOM 744 N N . ALA A 1 93 ? -9.301 15.586 -24.526 1.00 28.44 93 ALA A N 1
ATOM 745 C CA . ALA A 1 93 ? -9.380 14.741 -25.718 1.00 28.44 93 ALA A CA 1
ATOM 746 C C . ALA A 1 93 ? -10.133 13.418 -25.443 1.00 28.44 93 ALA A C 1
ATOM 748 O O . ALA A 1 93 ? -9.712 12.590 -24.641 1.00 28.44 93 ALA A O 1
ATOM 749 N N . ALA A 1 94 ? -11.257 13.304 -26.154 1.00 37.38 94 ALA A N 1
ATOM 750 C CA . ALA A 1 94 ? -12.228 12.232 -26.395 1.00 37.38 94 ALA A CA 1
ATOM 751 C C . ALA A 1 94 ? -11.920 10.760 -26.021 1.00 37.38 94 ALA A C 1
ATOM 753 O O . ALA A 1 94 ? -11.090 10.109 -26.653 1.00 37.38 94 ALA A O 1
ATOM 754 N N . ALA A 1 95 ? -12.763 10.200 -25.138 1.00 31.69 95 ALA A N 1
ATOM 755 C CA . ALA A 1 95 ? -13.621 9.018 -25.364 1.00 31.69 95 ALA A CA 1
ATOM 756 C C . ALA A 1 95 ? -14.512 8.785 -24.117 1.00 31.69 95 ALA A C 1
ATOM 758 O O . ALA A 1 95 ? -13.974 8.679 -23.023 1.00 31.69 95 ALA A O 1
ATOM 759 N N . ALA A 1 96 ? -15.844 8.701 -24.303 1.00 42.41 96 ALA A N 1
ATOM 760 C CA . ALA A 1 96 ? -16.903 8.672 -23.270 1.00 42.41 96 ALA A CA 1
ATOM 761 C C . ALA A 1 96 ? -16.787 9.815 -22.243 1.00 42.41 96 ALA A C 1
ATOM 763 O O . ALA A 1 96 ? -16.084 9.666 -21.255 1.00 42.41 96 ALA A O 1
ATOM 764 N N . GLU A 1 97 ? -17.448 10.953 -22.509 1.00 44.22 97 GLU A N 1
ATOM 765 C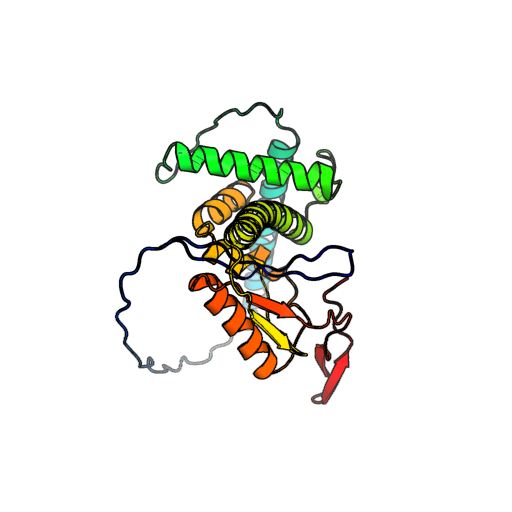 CA . GLU A 1 97 ? -17.253 12.229 -21.792 1.00 44.22 97 GLU A CA 1
ATOM 766 C C . GLU A 1 97 ? -17.224 12.047 -20.258 1.00 44.22 97 GLU A C 1
ATOM 768 O O . GLU A 1 97 ? -18.278 11.834 -19.648 1.00 44.22 97 GLU A O 1
ATOM 773 N N . PRO A 1 98 ? -16.033 12.109 -19.630 1.00 58.09 98 PRO A N 1
ATOM 774 C CA . PRO A 1 98 ? -15.924 12.140 -18.182 1.00 58.09 98 PRO A CA 1
ATOM 775 C C . PRO A 1 98 ? -16.568 13.431 -17.677 1.00 58.09 98 PRO A C 1
ATOM 777 O O . PRO A 1 98 ? -16.509 14.468 -18.347 1.00 58.09 98 PRO A O 1
ATOM 780 N N . THR A 1 99 ? -17.204 13.388 -16.506 1.00 69.31 99 THR A N 1
ATOM 781 C CA . THR A 1 99 ? -17.795 14.605 -15.943 1.00 69.31 99 THR A CA 1
ATOM 782 C C . THR A 1 99 ? -16.691 15.634 -15.674 1.00 69.31 99 THR A C 1
ATOM 784 O O . THR A 1 99 ? -15.517 15.291 -15.517 1.00 69.31 99 THR A O 1
ATOM 787 N N . ALA A 1 100 ? -17.035 16.924 -15.638 1.00 72.56 100 ALA A N 1
ATOM 788 C CA . ALA A 1 100 ? -16.046 17.983 -15.410 1.00 72.56 100 ALA A CA 1
ATOM 789 C C . ALA A 1 100 ? -15.250 17.792 -14.100 1.00 72.56 100 ALA A C 1
ATOM 791 O O . ALA A 1 100 ? -14.090 18.207 -14.028 1.00 72.56 100 ALA A O 1
ATOM 792 N N . ASP A 1 101 ? -15.861 17.138 -13.109 1.00 72.00 101 ASP A N 1
ATOM 793 C CA . ASP A 1 101 ? -15.243 16.788 -11.832 1.00 72.00 101 ASP A CA 1
ATOM 794 C C . ASP A 1 101 ? -14.261 15.616 -11.971 1.00 72.00 101 ASP A C 1
ATOM 796 O O . ASP A 1 101 ? -13.155 15.694 -11.436 1.00 72.00 101 ASP A O 1
ATOM 800 N N . ASP A 1 102 ? -14.595 14.587 -12.760 1.00 73.31 102 ASP A N 1
ATOM 801 C CA . ASP A 1 102 ? -13.695 13.452 -13.030 1.00 73.31 102 ASP A CA 1
ATOM 802 C C . ASP A 1 102 ? -12.400 13.921 -13.710 1.00 73.31 102 ASP A C 1
ATOM 804 O O . ASP A 1 102 ? -11.300 13.488 -13.365 1.00 73.31 102 ASP A O 1
ATOM 808 N N . VAL A 1 103 ? -12.512 14.856 -14.661 1.00 76.44 103 VAL A N 1
ATOM 809 C CA . VAL A 1 103 ? -11.345 15.441 -15.340 1.00 76.44 103 VAL A CA 1
ATOM 810 C C . VAL A 1 103 ? -10.487 16.239 -14.360 1.00 76.44 103 VAL A C 1
ATOM 812 O O . VAL A 1 103 ? -9.261 16.153 -14.404 1.00 76.44 103 VAL A O 1
ATOM 815 N N . ALA A 1 104 ? -11.106 17.013 -13.467 1.00 79.19 104 ALA A N 1
ATOM 816 C CA . ALA A 1 104 ? -10.376 17.802 -12.479 1.00 79.19 104 ALA A CA 1
ATOM 817 C C . ALA A 1 104 ? -9.604 16.915 -11.488 1.00 79.19 104 ALA A C 1
ATOM 819 O O . ALA A 1 104 ? -8.439 17.198 -11.208 1.00 79.19 104 ALA A O 1
ATOM 820 N N . GLN A 1 105 ? -10.221 15.828 -11.019 1.00 79.00 105 GLN A N 1
ATOM 821 C CA . GLN A 1 105 ? -9.586 14.853 -10.127 1.00 79.00 105 GLN A CA 1
ATOM 822 C C . GLN A 1 105 ? -8.408 14.147 -10.805 1.00 79.00 105 GLN A C 1
ATOM 824 O O . GLN A 1 105 ? -7.334 14.031 -10.219 1.00 79.00 105 GLN A O 1
ATOM 829 N N . GLN A 1 106 ? -8.554 13.767 -12.077 1.00 84.94 106 GLN A N 1
ATOM 830 C CA . GLN A 1 106 ? -7.453 13.182 -12.845 1.00 84.94 106 GLN A CA 1
ATOM 831 C C . GLN A 1 106 ? -6.267 14.134 -13.020 1.00 84.94 106 GLN A C 1
ATOM 833 O O . GLN A 1 106 ? -5.118 13.703 -12.925 1.00 84.94 106 GLN A O 1
ATOM 838 N N . GLU A 1 107 ? -6.517 15.417 -13.288 1.00 86.94 107 GLU A N 1
ATOM 839 C CA . GLU A 1 107 ? -5.446 16.416 -13.389 1.00 86.94 107 GLU A CA 1
ATOM 840 C C . GLU A 1 107 ? -4.726 16.615 -12.050 1.00 86.94 107 GLU A C 1
ATOM 842 O O . GLU A 1 107 ? -3.501 16.735 -12.020 1.00 86.94 107 GLU A O 1
ATOM 847 N N . GLU A 1 108 ? -5.461 16.606 -10.937 1.00 89.31 108 GLU A N 1
ATOM 848 C CA . GLU A 1 108 ? -4.879 16.668 -9.595 1.00 89.31 108 GLU A CA 1
ATOM 849 C C . GLU A 1 108 ? -4.010 15.438 -9.300 1.00 89.31 108 GLU A C 1
ATOM 851 O O . GLU A 1 108 ? -2.851 15.582 -8.905 1.00 89.31 108 GLU A O 1
ATOM 856 N N . LEU A 1 109 ? -4.512 14.237 -9.601 1.00 91.62 109 LEU A N 1
ATOM 857 C CA . LEU A 1 109 ? -3.769 12.987 -9.452 1.00 91.62 109 LEU A CA 1
ATOM 858 C C . LEU A 1 109 ? -2.458 12.997 -10.254 1.00 91.62 109 LEU A C 1
ATOM 860 O O . LEU A 1 109 ? -1.403 12.629 -9.735 1.00 91.62 109 LEU A O 1
ATOM 864 N N . LEU A 1 110 ? -2.507 13.427 -11.519 1.00 91.69 110 LEU A N 1
ATOM 865 C CA . LEU A 1 110 ? -1.323 13.518 -12.375 1.00 91.69 110 LEU A CA 1
ATOM 866 C C . LEU A 1 110 ? -0.336 14.580 -11.873 1.00 91.69 110 LEU A C 1
ATOM 868 O O . LEU A 1 110 ? 0.876 14.364 -11.938 1.00 91.69 110 LEU A O 1
ATOM 872 N N . ALA A 1 111 ? -0.825 15.701 -11.341 1.00 90.94 111 ALA A N 1
ATOM 873 C CA . ALA A 1 111 ? 0.024 16.726 -10.745 1.00 90.94 111 ALA A CA 1
ATOM 874 C C . ALA A 1 111 ? 0.759 16.204 -9.499 1.00 90.94 111 ALA A C 1
ATOM 876 O O . ALA A 1 111 ? 1.969 16.416 -9.370 1.00 90.94 111 ALA A O 1
ATOM 877 N N . ASP A 1 112 ? 0.069 15.475 -8.620 1.00 93.19 112 ASP A N 1
ATOM 878 C CA . ASP A 1 112 ? 0.678 14.838 -7.450 1.00 93.19 112 ASP A CA 1
ATOM 879 C C . ASP A 1 112 ? 1.663 13.732 -7.832 1.00 93.19 112 ASP A C 1
ATOM 881 O O . ASP A 1 112 ? 2.752 13.634 -7.259 1.00 93.19 112 ASP A O 1
ATOM 885 N N . PHE A 1 113 ? 1.338 12.942 -8.855 1.00 93.62 113 PHE A N 1
ATOM 886 C CA . PHE A 1 113 ? 2.255 11.955 -9.416 1.00 93.62 113 PHE A CA 1
ATOM 887 C C . PHE A 1 113 ? 3.554 12.618 -9.891 1.00 93.62 113 PHE A C 1
ATOM 889 O O . PHE A 1 113 ? 4.648 12.240 -9.464 1.00 93.62 113 PHE A O 1
ATOM 896 N N . VAL A 1 114 ? 3.444 13.669 -10.711 1.00 91.50 114 VAL A N 1
ATOM 897 C CA . VAL A 1 114 ? 4.590 14.447 -11.203 1.00 91.50 114 VAL A CA 1
ATOM 898 C C . VAL A 1 114 ? 5.385 15.050 -10.043 1.00 91.50 114 VAL A C 1
ATOM 900 O O . VAL A 1 114 ? 6.619 15.024 -10.063 1.00 91.50 114 VAL A O 1
ATOM 903 N N . ARG A 1 115 ? 4.700 15.560 -9.013 1.00 92.25 115 ARG A N 1
ATOM 904 C CA . ARG A 1 115 ? 5.324 16.082 -7.792 1.00 92.25 115 ARG A CA 1
ATOM 905 C C . ARG A 1 115 ? 6.166 15.012 -7.098 1.00 92.25 115 ARG A C 1
ATOM 907 O O . ARG A 1 115 ? 7.309 15.303 -6.753 1.00 92.25 115 ARG A O 1
ATOM 914 N N . HIS A 1 116 ? 5.666 13.790 -6.921 1.00 94.31 116 HIS A N 1
ATOM 915 C CA . HIS A 1 116 ? 6.434 12.716 -6.283 1.00 94.31 116 HIS A CA 1
ATOM 916 C C . HIS A 1 116 ? 7.601 12.213 -7.130 1.00 94.31 116 HIS A C 1
ATOM 918 O O . HIS A 1 116 ? 8.686 12.011 -6.582 1.00 94.31 116 HIS A O 1
ATOM 924 N N . VAL A 1 117 ? 7.430 12.073 -8.449 1.00 92.19 117 VAL A N 1
ATOM 925 C CA . VAL A 1 117 ? 8.535 11.705 -9.353 1.00 92.19 117 VAL A CA 1
ATOM 926 C C . VAL A 1 117 ? 9.676 12.724 -9.248 1.00 92.19 117 VAL A C 1
ATOM 928 O O . V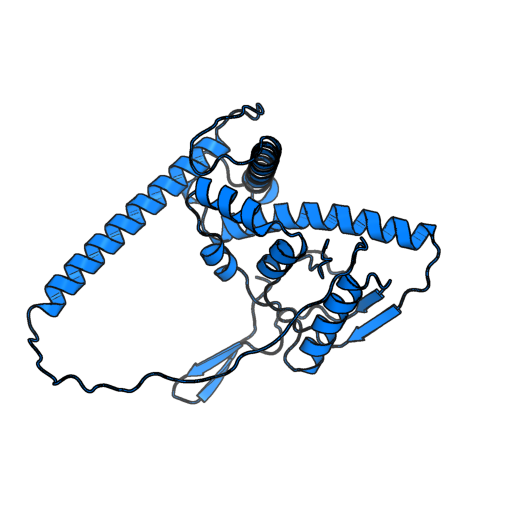AL A 1 117 ? 10.831 12.344 -9.045 1.00 92.19 117 VAL A O 1
ATOM 931 N N . LYS A 1 118 ? 9.349 14.021 -9.307 1.00 90.62 118 LYS A N 1
ATOM 932 C CA . LYS A 1 118 ? 10.334 15.111 -9.262 1.00 90.62 118 LYS A CA 1
ATOM 933 C C . LYS A 1 118 ? 10.954 15.312 -7.884 1.00 90.62 118 LYS A C 1
ATOM 935 O O . LYS A 1 118 ? 12.168 15.430 -7.780 1.00 90.62 118 LYS A O 1
ATOM 940 N N . ASN A 1 119 ? 10.135 15.383 -6.836 1.00 92.19 119 ASN A N 1
ATOM 941 C CA . ASN A 1 119 ? 10.573 15.896 -5.535 1.00 92.19 119 ASN A CA 1
ATOM 942 C C . ASN A 1 119 ? 10.882 14.786 -4.527 1.00 92.19 119 ASN A C 1
ATOM 944 O O . ASN A 1 119 ? 11.705 14.990 -3.642 1.00 92.19 119 ASN A O 1
ATOM 948 N N . THR A 1 120 ? 10.212 13.633 -4.623 1.00 93.50 120 THR A N 1
ATOM 949 C CA . THR A 1 120 ? 10.389 12.529 -3.665 1.00 93.50 120 THR A CA 1
ATOM 950 C C . THR A 1 120 ? 11.331 11.458 -4.201 1.00 93.50 120 THR A C 1
ATOM 952 O O . THR A 1 120 ? 12.225 11.024 -3.483 1.00 93.50 120 THR A O 1
ATOM 955 N N . ILE A 1 121 ? 11.149 11.035 -5.454 1.00 92.19 121 ILE A N 1
ATOM 956 C CA . ILE A 1 121 ? 12.033 10.060 -6.114 1.00 92.19 121 ILE A CA 1
ATOM 957 C C . ILE A 1 121 ? 13.274 10.752 -6.701 1.00 92.19 121 ILE A C 1
ATOM 959 O O . ILE A 1 121 ? 14.306 10.111 -6.877 1.00 92.19 121 ILE A O 1
ATOM 963 N N . ALA A 1 122 ? 13.199 12.068 -6.926 1.00 92.38 122 ALA A N 1
ATOM 964 C CA . ALA A 1 122 ? 14.293 12.899 -7.426 1.00 92.38 122 ALA A CA 1
ATOM 965 C C . ALA A 1 122 ? 14.746 12.548 -8.856 1.00 92.38 122 ALA A C 1
ATOM 967 O O . ALA A 1 122 ? 15.937 12.586 -9.167 1.00 92.38 122 ALA A O 1
ATOM 968 N N . ILE A 1 123 ? 13.794 12.238 -9.746 1.00 88.25 123 ILE A N 1
ATOM 969 C CA . ILE A 1 123 ? 14.075 12.062 -11.177 1.00 88.25 123 ILE A CA 1
ATOM 970 C C . ILE A 1 123 ? 13.769 13.370 -11.919 1.00 88.25 123 ILE A C 1
ATOM 972 O O . ILE A 1 123 ? 12.617 13.818 -11.933 1.00 88.25 123 ILE A O 1
ATOM 976 N N . PRO A 1 124 ? 14.780 14.005 -12.537 1.00 80.69 124 PRO A N 1
ATOM 977 C CA . PRO A 1 124 ? 14.584 15.256 -13.248 1.00 80.69 124 PRO A CA 1
ATOM 978 C C . PRO A 1 124 ? 13.860 15.031 -14.594 1.00 80.69 124 PRO A C 1
ATOM 980 O O . PRO A 1 124 ? 14.048 13.988 -15.224 1.00 80.69 124 PRO A O 1
ATOM 983 N N . PRO A 1 125 ? 13.083 16.014 -15.095 1.00 75.94 125 PRO A N 1
ATOM 984 C CA . PRO A 1 125 ? 12.371 15.924 -16.379 1.00 75.94 125 PRO A CA 1
ATOM 985 C C . PRO A 1 125 ? 13.255 15.617 -17.589 1.00 75.94 125 PRO A C 1
ATOM 987 O O . PRO A 1 125 ? 12.769 15.118 -18.598 1.00 75.94 125 PRO A O 1
ATOM 990 N N . GLN A 1 126 ? 14.543 15.951 -17.503 1.00 75.69 126 GLN A N 1
ATOM 991 C CA . GLN A 1 126 ? 15.532 15.740 -18.557 1.00 75.69 126 GLN A CA 1
ATOM 992 C C . GLN A 1 126 ? 15.951 14.270 -18.704 1.00 75.69 126 GLN A C 1
ATOM 994 O O . GLN A 1 126 ? 16.615 13.943 -19.682 1.00 75.69 126 GLN A O 1
ATOM 999 N N . ASN A 1 127 ? 15.550 13.400 -17.770 1.00 82.38 127 ASN A N 1
ATOM 1000 C CA . ASN A 1 127 ? 15.913 11.985 -17.739 1.00 82.38 127 ASN A CA 1
ATOM 1001 C C . ASN A 1 127 ? 14.680 11.054 -17.765 1.00 82.38 127 ASN A C 1
ATOM 1003 O O . ASN A 1 127 ? 14.514 10.229 -16.857 1.00 82.38 127 ASN A O 1
ATOM 1007 N N . PRO A 1 128 ? 13.782 11.172 -18.764 1.00 76.31 128 PRO A N 1
ATOM 1008 C CA . PRO A 1 128 ? 12.586 10.333 -18.850 1.00 76.31 128 PRO A CA 1
ATOM 1009 C C . PRO A 1 128 ? 12.918 8.840 -19.008 1.00 76.31 128 PRO A C 1
ATOM 1011 O O . PRO A 1 128 ? 12.120 7.993 -18.624 1.00 76.31 128 PRO A O 1
ATOM 1014 N N . GLU A 1 129 ? 14.110 8.494 -19.503 1.00 79.25 129 GLU A N 1
ATOM 1015 C CA . GLU A 1 129 ? 14.589 7.115 -19.633 1.00 79.25 129 GLU A CA 1
ATOM 1016 C C . GLU A 1 129 ? 14.754 6.380 -18.296 1.00 79.25 129 GLU A C 1
ATOM 1018 O O . GLU A 1 129 ? 14.788 5.153 -18.277 1.00 79.25 129 GLU A O 1
ATOM 1023 N N . LYS A 1 130 ? 14.851 7.110 -17.177 1.00 84.19 130 LYS A N 1
ATOM 1024 C CA . LYS A 1 130 ? 14.986 6.523 -15.834 1.00 84.19 130 LYS A CA 1
ATOM 1025 C C . LYS A 1 130 ? 13.647 6.145 -15.200 1.00 84.19 130 LYS A C 1
ATOM 1027 O O . LYS A 1 130 ? 13.632 5.626 -14.087 1.00 84.19 130 LYS A O 1
ATOM 1032 N N . ILE A 1 131 ? 12.530 6.424 -15.868 1.00 86.69 131 ILE A N 1
ATOM 1033 C CA . ILE A 1 131 ? 11.182 6.212 -15.336 1.00 86.69 131 ILE A CA 1
ATOM 1034 C C . ILE A 1 131 ? 10.717 4.816 -15.743 1.00 86.69 131 ILE A C 1
ATOM 1036 O O . ILE A 1 131 ? 10.016 4.626 -16.732 1.00 86.69 131 ILE A O 1
ATOM 1040 N N . SER A 1 132 ? 11.177 3.823 -14.984 1.00 90.12 132 SER A N 1
ATOM 1041 C CA . SER A 1 132 ? 10.736 2.433 -15.108 1.00 90.12 132 SER A CA 1
ATOM 1042 C C . SER A 1 132 ? 9.365 2.212 -14.460 1.00 90.12 132 SER A C 1
ATOM 1044 O O . SER A 1 132 ? 8.894 3.046 -13.683 1.00 90.12 132 SER A O 1
ATOM 1046 N N . ASN A 1 133 ? 8.751 1.051 -14.707 1.00 91.12 133 ASN A N 1
ATOM 1047 C CA . ASN A 1 133 ? 7.516 0.638 -14.031 1.00 91.12 133 ASN A CA 1
ATOM 1048 C C . ASN A 1 133 ? 7.642 0.721 -12.504 1.00 91.12 133 ASN A C 1
ATOM 1050 O O . ASN A 1 133 ? 6.784 1.321 -11.867 1.00 91.12 133 ASN A O 1
ATOM 1054 N N . ALA A 1 134 ? 8.754 0.253 -11.928 1.00 91.25 134 ALA A N 1
ATOM 1055 C CA . ALA A 1 134 ? 9.036 0.377 -10.496 1.00 91.25 134 ALA A CA 1
ATOM 1056 C C . ALA A 1 134 ? 9.002 1.833 -9.987 1.00 91.25 134 ALA A C 1
ATOM 1058 O O . ALA A 1 134 ? 8.507 2.109 -8.892 1.00 91.25 134 ALA A O 1
ATOM 1059 N N . VAL A 1 135 ? 9.503 2.795 -10.775 1.00 92.44 135 VAL A N 1
ATOM 1060 C CA . VAL A 1 135 ? 9.436 4.228 -10.438 1.00 92.44 135 VAL A CA 1
ATOM 1061 C C . VAL A 1 135 ? 7.997 4.731 -10.485 1.00 92.44 135 VAL A C 1
ATOM 1063 O O . VAL A 1 135 ? 7.574 5.445 -9.574 1.00 92.44 135 VAL A O 1
ATOM 1066 N N . VAL A 1 136 ? 7.249 4.367 -11.528 1.00 93.19 136 VAL A N 1
ATOM 1067 C CA . VAL A 1 136 ? 5.842 4.758 -11.699 1.00 93.19 136 VAL A CA 1
ATOM 1068 C C . VAL A 1 136 ? 4.992 4.186 -10.568 1.00 93.19 136 VAL A C 1
ATOM 1070 O O . VAL A 1 136 ? 4.274 4.938 -9.912 1.00 93.19 136 VAL A O 1
ATOM 1073 N N . TYR A 1 137 ? 5.144 2.895 -10.277 1.00 94.69 137 TYR A N 1
ATOM 1074 C CA . TYR A 1 137 ? 4.543 2.216 -9.134 1.00 94.69 137 TYR A CA 1
ATOM 1075 C C . TYR A 1 137 ? 4.856 2.956 -7.829 1.00 94.69 137 TYR A C 1
ATOM 1077 O O . TYR A 1 137 ? 3.947 3.344 -7.095 1.00 94.69 137 TYR A O 1
ATOM 1085 N N . ARG A 1 138 ? 6.137 3.239 -7.557 1.00 94.25 138 ARG A N 1
ATOM 1086 C CA . ARG A 1 138 ? 6.551 3.937 -6.335 1.00 94.25 138 ARG A CA 1
ATOM 1087 C C . ARG A 1 138 ? 5.927 5.327 -6.223 1.00 94.25 138 ARG A C 1
ATOM 1089 O O . ARG A 1 138 ? 5.463 5.696 -5.146 1.00 94.25 138 ARG A O 1
ATOM 1096 N N . ALA A 1 139 ? 5.907 6.100 -7.307 1.00 94.75 139 ALA A N 1
ATOM 1097 C CA . ALA A 1 139 ? 5.297 7.427 -7.322 1.00 94.75 139 ALA A CA 1
ATOM 1098 C C . ALA A 1 139 ? 3.786 7.349 -7.084 1.00 94.75 139 ALA A C 1
ATOM 1100 O O . ALA A 1 139 ? 3.254 8.100 -6.271 1.00 94.75 139 ALA A O 1
ATOM 1101 N N . LEU A 1 140 ? 3.104 6.409 -7.735 1.00 94.56 140 LEU A N 1
ATOM 1102 C CA . LEU A 1 140 ? 1.665 6.222 -7.597 1.00 94.56 140 LEU A CA 1
ATOM 1103 C C . LEU A 1 140 ? 1.276 5.776 -6.181 1.00 94.56 140 LEU A C 1
ATOM 1105 O O . LEU A 1 140 ? 0.308 6.286 -5.616 1.00 94.56 140 LEU A O 1
ATOM 1109 N N . THR A 1 141 ? 2.073 4.900 -5.570 1.00 94.75 141 THR A N 1
ATOM 1110 C CA . THR A 1 141 ? 1.910 4.491 -4.170 1.00 94.75 141 THR A CA 1
ATOM 1111 C C . THR A 1 141 ? 2.111 5.665 -3.213 1.00 94.75 141 THR A C 1
ATOM 1113 O O . THR A 1 141 ? 1.401 5.748 -2.215 1.00 94.75 141 THR A O 1
ATOM 1116 N N . LEU A 1 142 ? 3.004 6.617 -3.511 1.00 95.50 142 LEU A N 1
ATOM 1117 C CA . LEU A 1 142 ? 3.154 7.846 -2.718 1.00 95.50 142 LEU A CA 1
ATOM 1118 C C . LEU A 1 142 ? 1.934 8.776 -2.833 1.00 95.50 142 LEU A C 1
ATOM 1120 O O . LEU A 1 142 ? 1.465 9.277 -1.815 1.00 95.50 142 LEU A O 1
ATOM 1124 N N . VAL A 1 143 ? 1.366 8.936 -4.031 1.00 95.06 143 VAL A N 1
ATOM 1125 C CA . VAL A 1 143 ? 0.114 9.695 -4.216 1.00 95.06 143 VAL A CA 1
ATOM 1126 C C . VAL A 1 143 ? -1.028 9.048 -3.432 1.00 95.06 143 VAL A C 1
ATOM 1128 O O . VAL A 1 143 ? -1.783 9.712 -2.723 1.00 95.06 143 VAL A O 1
ATOM 1131 N N . LEU A 1 144 ? -1.144 7.723 -3.535 1.00 93.62 144 LEU A N 1
ATOM 1132 C CA . LEU A 1 144 ? -2.146 6.956 -2.807 1.00 93.62 144 LEU A CA 1
ATOM 1133 C C . LEU A 1 144 ? -1.965 7.127 -1.295 1.00 93.62 144 LEU A C 1
ATOM 1135 O O . LEU A 1 144 ? -2.924 7.442 -0.596 1.00 93.62 144 LEU A O 1
ATOM 1139 N N . ARG A 1 145 ? -0.724 7.001 -0.816 1.00 93.38 145 ARG A N 1
ATOM 1140 C CA . ARG A 1 145 ? -0.298 7.194 0.573 1.00 93.38 145 ARG A CA 1
ATOM 1141 C C . ARG A 1 145 ? -0.710 8.558 1.132 1.00 93.38 145 ARG A C 1
ATOM 1143 O O . ARG A 1 145 ? -1.160 8.608 2.275 1.00 93.38 145 ARG A O 1
ATOM 1150 N N . ASP A 1 146 ? -0.591 9.635 0.360 1.00 93.81 146 ASP A N 1
ATOM 1151 C CA . ASP A 1 146 ? -1.015 10.974 0.787 1.00 93.81 146 ASP A CA 1
ATOM 1152 C C . ASP A 1 146 ? -2.531 11.004 1.078 1.00 93.81 146 ASP A C 1
ATOM 1154 O O . ASP A 1 146 ? -2.938 11.394 2.177 1.00 93.81 146 ASP A O 1
ATOM 1158 N N . LYS A 1 147 ? -3.365 10.441 0.186 1.00 89.94 147 LYS A N 1
ATOM 1159 C CA . LYS A 1 147 ? -4.820 10.292 0.419 1.00 89.94 147 LYS A CA 1
ATOM 1160 C C . LYS A 1 147 ? -5.129 9.443 1.663 1.00 89.94 147 LYS A C 1
ATOM 1162 O O . LYS A 1 147 ? -6.130 9.671 2.350 1.00 89.94 147 LYS A O 1
ATOM 1167 N N . LEU A 1 148 ? -4.279 8.460 1.978 1.00 88.88 148 LEU A N 1
ATOM 1168 C CA . LEU A 1 148 ? -4.433 7.638 3.184 1.00 88.88 148 LEU A CA 1
ATOM 1169 C C . LEU A 1 148 ? -4.145 8.416 4.456 1.00 88.88 148 LEU A C 1
ATOM 1171 O O . LEU A 1 148 ? -4.892 8.280 5.423 1.00 88.88 148 LEU A O 1
ATOM 1175 N N . LEU A 1 149 ? -3.093 9.236 4.460 1.00 91.75 149 LEU A N 1
ATOM 1176 C CA . LEU A 1 149 ? -2.720 10.046 5.621 1.00 91.75 149 LEU A CA 1
ATOM 1177 C C . LEU A 1 149 ? -3.817 11.034 5.999 1.00 91.75 149 LEU A C 1
ATOM 1179 O O . LEU A 1 149 ? -4.110 11.201 7.180 1.00 91.75 149 LEU A O 1
ATOM 1183 N N . GLU A 1 150 ? -4.472 11.643 5.016 1.00 89.94 150 GLU A N 1
ATOM 1184 C CA . GLU A 1 150 ? -5.599 12.542 5.271 1.00 89.94 150 GLU A CA 1
ATOM 1185 C C . GLU A 1 150 ? -6.749 11.824 5.990 1.00 89.94 150 GLU A C 1
ATOM 1187 O O . GLU A 1 150 ? -7.262 12.305 7.005 1.00 89.94 150 GLU A O 1
ATOM 1192 N N . ARG A 1 151 ? -7.132 10.632 5.507 1.00 89.69 151 ARG A N 1
ATOM 1193 C CA . ARG A 1 151 ? -8.176 9.810 6.143 1.00 89.69 151 ARG A CA 1
ATOM 1194 C C . ARG A 1 151 ? -7.745 9.300 7.518 1.00 89.69 151 ARG A C 1
ATOM 1196 O O . ARG A 1 151 ? -8.570 9.263 8.433 1.00 89.69 151 ARG A O 1
ATOM 1203 N N . PHE A 1 152 ? -6.475 8.937 7.662 1.00 87.31 152 PHE A N 1
ATOM 1204 C CA . PHE A 1 152 ? -5.869 8.494 8.912 1.00 87.31 152 PHE A CA 1
ATOM 1205 C C . PHE A 1 152 ? -5.965 9.587 9.983 1.00 87.31 152 PHE A C 1
ATOM 1207 O O . PHE A 1 152 ? -6.550 9.351 11.039 1.00 87.31 152 PHE A O 1
ATOM 1214 N N . HIS A 1 153 ? -5.486 10.801 9.687 1.00 88.56 153 HIS A N 1
ATOM 1215 C CA . HIS A 1 153 ? -5.532 11.929 10.622 1.00 88.56 153 HIS A CA 1
ATOM 1216 C C . HIS A 1 153 ? -6.968 12.293 11.008 1.00 88.56 153 HIS A C 1
ATOM 1218 O O . HIS A 1 153 ? -7.253 12.502 12.186 1.00 88.56 153 HIS A O 1
ATOM 1224 N N . ALA A 1 154 ? -7.882 12.335 10.033 1.00 91.75 154 ALA A N 1
ATOM 1225 C CA . ALA A 1 154 ? -9.284 12.654 10.289 1.00 91.75 154 ALA A CA 1
ATOM 1226 C C . ALA A 1 154 ? -9.946 11.645 11.238 1.00 91.75 154 ALA A C 1
ATOM 1228 O O . ALA A 1 154 ? -10.718 12.032 12.112 1.00 91.75 154 ALA A O 1
ATOM 1229 N N . THR A 1 155 ? -9.634 10.360 11.078 1.00 87.56 155 THR A N 1
ATOM 1230 C CA . THR A 1 155 ? -10.187 9.308 11.936 1.00 87.56 155 THR A CA 1
ATOM 1231 C C . THR A 1 155 ? -9.586 9.358 13.334 1.00 87.56 155 THR A C 1
ATOM 1233 O O . THR A 1 155 ? -10.329 9.328 14.310 1.00 87.56 155 THR A O 1
ATOM 1236 N N . HIS A 1 156 ? -8.262 9.496 13.434 1.00 86.62 156 HIS A N 1
ATOM 1237 C CA . HIS A 1 156 ? -7.584 9.517 14.725 1.00 86.62 156 HIS A CA 1
ATOM 1238 C C . HIS A 1 156 ? -8.089 10.673 15.592 1.00 86.62 156 HIS A C 1
ATOM 1240 O O . HIS A 1 156 ? -8.495 10.465 16.732 1.00 86.62 156 HIS A O 1
ATOM 1246 N N . LYS A 1 157 ? -8.192 11.866 14.991 1.00 92.12 157 LYS A N 1
ATOM 1247 C CA . LYS A 1 157 ? -8.787 13.039 15.632 1.00 92.12 157 LYS A CA 1
ATOM 1248 C C . LYS A 1 157 ? -10.227 12.777 16.085 1.00 92.12 157 LYS A C 1
ATOM 1250 O O . LYS A 1 157 ? -10.590 13.133 17.197 1.00 92.12 157 LYS A O 1
ATOM 1255 N N . HIS A 1 158 ? -11.045 12.144 15.242 1.00 91.69 158 HIS A N 1
ATOM 1256 C CA . HIS A 1 158 ? -12.430 11.834 15.591 1.00 91.69 158 HIS A CA 1
ATOM 1257 C C . HIS A 1 158 ? -12.530 10.896 16.802 1.00 91.69 158 HIS A C 1
ATOM 1259 O O . HIS A 1 158 ? -13.322 11.151 17.704 1.00 91.69 158 HIS A O 1
ATOM 1265 N N . PHE A 1 159 ? -11.734 9.827 16.856 1.00 90.56 159 PHE A N 1
ATOM 1266 C CA . PHE A 1 159 ? -11.757 8.900 17.990 1.00 90.56 159 PHE A CA 1
ATOM 1267 C C . PHE A 1 159 ? -11.227 9.523 19.281 1.00 90.56 159 PHE A C 1
ATOM 1269 O O . PHE A 1 159 ? -11.815 9.289 20.339 1.00 90.56 159 PHE A O 1
ATOM 1276 N N . GLU A 1 160 ? -10.197 10.366 19.190 1.00 90.81 160 GLU A N 1
ATOM 1277 C CA . GLU A 1 160 ? -9.677 11.134 20.324 1.00 90.81 160 GLU A CA 1
ATOM 1278 C C . GLU A 1 160 ? -10.741 12.090 20.889 1.00 90.81 160 GLU A C 1
ATOM 1280 O O . GLU A 1 160 ? -11.026 12.063 22.086 1.00 90.81 160 GLU A O 1
ATOM 1285 N N . GLU A 1 161 ? -11.402 12.874 20.030 1.00 95.50 161 GLU A N 1
ATOM 1286 C CA . GLU A 1 161 ? -12.457 13.820 20.429 1.00 95.50 161 GLU A CA 1
ATOM 1287 C C . GLU A 1 161 ? -13.675 13.130 21.058 1.00 95.50 161 GLU A C 1
ATOM 1289 O O . GLU A 1 161 ? -14.330 13.698 21.933 1.00 95.50 161 GLU A O 1
ATOM 1294 N N . GLN A 1 162 ? -14.001 11.916 20.610 1.00 94.50 162 GLN A N 1
ATOM 1295 C CA . GLN A 1 162 ? -15.129 11.141 21.127 1.00 94.50 162 GLN A CA 1
ATOM 1296 C C . GLN A 1 162 ? -14.775 10.296 22.363 1.00 94.50 162 GLN A C 1
ATOM 1298 O O . GLN A 1 162 ? -15.682 9.750 22.994 1.00 94.50 162 GLN A O 1
ATOM 1303 N N . GLY A 1 163 ? -13.490 10.154 22.712 1.00 93.94 163 GLY A N 1
ATOM 1304 C CA . GLY A 1 163 ? -13.045 9.334 23.843 1.00 93.94 163 GLY A CA 1
ATOM 1305 C C . GLY A 1 163 ? -13.501 7.873 23.748 1.00 93.94 163 GLY A C 1
ATOM 1306 O O . GLY A 1 163 ? -13.894 7.274 24.753 1.00 93.94 163 GLY A O 1
ATOM 1307 N N . VAL A 1 164 ? -13.525 7.309 22.535 1.00 93.81 164 VAL A N 1
ATOM 1308 C CA . VAL A 1 164 ? -14.045 5.954 22.303 1.00 93.81 164 VAL A CA 1
ATOM 1309 C C . VAL A 1 164 ? -13.137 4.887 22.912 1.00 93.81 164 VAL A C 1
ATOM 1311 O O . VAL A 1 164 ? -11.920 5.034 22.992 1.00 93.81 164 VAL A O 1
ATOM 1314 N N . LYS A 1 165 ? -13.726 3.756 23.310 1.00 95.38 165 LYS A N 1
ATOM 1315 C CA . LYS A 1 165 ? -12.947 2.579 23.699 1.00 95.38 165 LYS A CA 1
ATOM 1316 C C . LYS A 1 165 ? -12.305 1.962 22.459 1.00 95.38 165 LYS A C 1
ATOM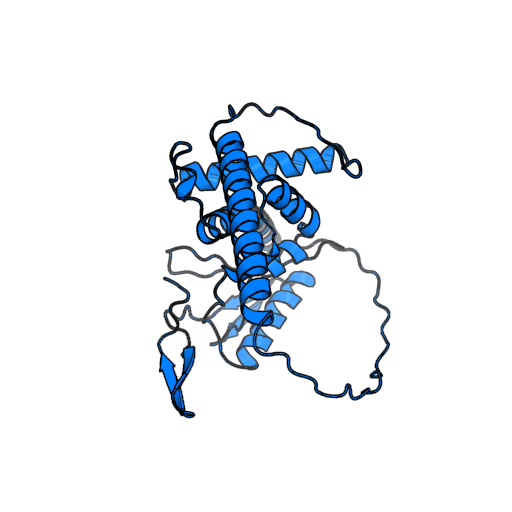 1318 O O . LYS A 1 165 ? -13.020 1.491 21.579 1.00 95.38 165 LYS A O 1
ATOM 1323 N N . GLU A 1 166 ? -10.982 1.880 22.448 1.00 92.38 166 GLU A N 1
ATOM 1324 C CA . GLU A 1 166 ? -10.222 1.263 21.360 1.00 92.38 166 GLU A CA 1
ATOM 1325 C C . GLU A 1 166 ? -9.873 -0.203 21.658 1.00 92.38 166 GLU A C 1
ATOM 1327 O O . GLU A 1 166 ? -9.664 -0.595 22.810 1.00 92.38 166 GLU A O 1
ATOM 1332 N N . THR A 1 167 ? -9.816 -1.031 20.614 1.00 94.56 167 THR A N 1
ATOM 1333 C CA . THR A 1 167 ? -9.420 -2.446 20.711 1.00 94.56 167 THR A CA 1
ATOM 1334 C C . THR A 1 167 ? -8.038 -2.672 20.107 1.00 94.56 167 THR A C 1
ATOM 1336 O O . THR A 1 167 ? -7.815 -2.362 18.942 1.00 94.56 167 THR A O 1
ATOM 1339 N N . SER A 1 168 ? -7.132 -3.295 20.861 1.00 96.12 168 SER A N 1
ATOM 1340 C CA . SER A 1 168 ? -5.797 -3.664 20.375 1.00 96.12 168 SER A CA 1
ATOM 1341 C C . SER A 1 168 ? -5.742 -5.148 20.019 1.00 96.12 168 SER A C 1
ATOM 1343 O O . SER A 1 168 ? -5.824 -6.011 20.892 1.00 96.12 168 SER A O 1
ATOM 1345 N N . TYR A 1 169 ? -5.592 -5.450 18.733 1.00 96.44 169 TYR A N 1
ATOM 1346 C CA . TYR A 1 169 ? -5.410 -6.797 18.214 1.00 96.44 169 TYR A CA 1
ATOM 1347 C C . TYR A 1 169 ? -3.918 -7.116 18.102 1.00 96.44 169 TYR A C 1
ATOM 1349 O O . TYR A 1 169 ? -3.225 -6.623 17.212 1.00 96.44 169 TYR A O 1
ATOM 1357 N N . LEU A 1 170 ? -3.417 -7.937 19.022 1.00 97.31 170 LEU A N 1
ATOM 1358 C CA . LEU A 1 170 ? -2.018 -8.357 19.044 1.00 97.31 170 LEU A CA 1
ATOM 1359 C C . LEU A 1 170 ? -1.860 -9.648 18.235 1.00 97.31 170 LEU A C 1
ATOM 1361 O O . LEU A 1 170 ? -2.507 -10.649 18.544 1.00 97.31 170 LEU A O 1
ATOM 1365 N N . SER A 1 171 ? -0.985 -9.644 17.231 1.00 95.50 171 SER A N 1
ATOM 1366 C CA . 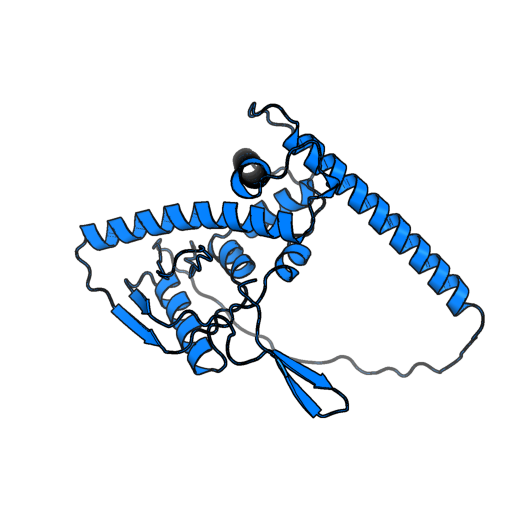SER A 1 171 ? -0.635 -10.847 16.473 1.00 95.50 171 SER A CA 1
ATOM 1367 C C . SER A 1 171 ? 0.842 -10.849 16.108 1.00 95.50 171 SER A C 1
ATOM 1369 O O . SER A 1 171 ? 1.421 -9.818 15.773 1.00 95.50 171 SER A O 1
ATOM 1371 N N . LEU A 1 172 ? 1.454 -12.032 16.145 1.00 95.38 172 LEU A N 1
ATOM 1372 C CA . LEU A 1 172 ? 2.814 -12.222 15.642 1.00 95.38 172 LEU A CA 1
ATOM 1373 C C . LEU A 1 172 ? 2.868 -12.200 14.113 1.00 95.38 172 LEU A C 1
ATOM 1375 O O . LEU A 1 172 ? 3.933 -11.962 13.560 1.00 95.38 172 LEU A O 1
ATOM 1379 N N . GLU A 1 173 ? 1.747 -12.422 13.430 1.00 95.00 173 GLU A N 1
ATOM 1380 C CA . GLU A 1 173 ? 1.692 -12.492 11.973 1.00 95.00 173 GLU A CA 1
ATOM 1381 C C . GLU A 1 173 ? 0.543 -11.658 11.410 1.00 95.00 173 GLU A C 1
ATOM 1383 O O . GLU A 1 173 ? -0.567 -11.651 11.949 1.00 95.00 173 GLU A O 1
ATOM 1388 N N . PHE A 1 174 ? 0.799 -11.024 10.270 1.00 96.06 174 PHE A N 1
ATOM 1389 C CA . PHE A 1 174 ? -0.185 -10.347 9.439 1.00 96.06 174 PHE A CA 1
ATOM 1390 C C . PHE A 1 174 ? 0.120 -10.645 7.968 1.00 96.06 174 PHE A C 1
ATOM 1392 O O . PHE A 1 174 ? 1.078 -10.125 7.406 1.00 96.06 174 PHE A O 1
ATOM 1399 N N . LEU A 1 175 ? -0.698 -11.484 7.329 1.00 95.06 175 LEU A N 1
ATOM 1400 C CA . LEU A 1 175 ? -0.526 -11.852 5.920 1.00 95.06 175 LEU A CA 1
ATOM 1401 C C . LEU A 1 175 ? -1.353 -10.921 5.029 1.00 95.06 175 LEU A C 1
ATOM 1403 O O . LEU A 1 175 ? -2.460 -11.243 4.584 1.00 95.06 175 LEU A O 1
ATOM 1407 N N . ILE A 1 176 ? -0.811 -9.727 4.837 1.00 93.19 176 ILE A N 1
ATOM 1408 C CA . ILE A 1 176 ? -1.466 -8.602 4.165 1.00 93.19 176 ILE A CA 1
ATOM 1409 C C . ILE A 1 176 ? -1.458 -8.791 2.654 1.00 93.19 176 ILE A C 1
ATOM 1411 O O . ILE A 1 176 ? -2.497 -8.638 2.011 1.00 93.19 176 ILE A O 1
ATOM 1415 N N . GLY A 1 177 ? -0.299 -9.199 2.133 1.00 91.56 177 GLY A N 1
ATOM 1416 C CA . GLY A 1 177 ? -0.003 -9.244 0.708 1.00 91.56 177 GLY A CA 1
ATOM 1417 C C . GLY A 1 177 ? 0.171 -7.847 0.108 1.00 91.56 177 GLY A C 1
ATOM 1418 O O . GLY A 1 177 ? 0.439 -6.875 0.821 1.00 91.56 177 GLY A O 1
ATOM 1419 N N . ARG A 1 178 ? -0.006 -7.759 -1.208 1.00 92.56 178 ARG A N 1
ATOM 1420 C CA . ARG A 1 178 ? -0.027 -6.506 -1.977 1.00 92.56 178 ARG A CA 1
ATOM 1421 C C . ARG A 1 178 ? -1.171 -5.576 -1.549 1.00 92.56 178 ARG A C 1
ATOM 1423 O O . ARG A 1 178 ? -2.334 -5.977 -1.463 1.00 92.56 178 ARG A O 1
ATOM 1430 N N . SER A 1 179 ? -0.844 -4.318 -1.275 1.00 91.69 179 SER A N 1
ATOM 1431 C CA . SER A 1 179 ? -1.734 -3.318 -0.683 1.00 91.69 179 SER A CA 1
ATOM 1432 C C . SER A 1 179 ? -2.271 -2.300 -1.687 1.00 91.69 179 SER A C 1
ATOM 1434 O O . SER A 1 179 ? -3.358 -1.761 -1.460 1.00 91.69 179 SER A O 1
ATOM 1436 N N . MET A 1 180 ? -1.568 -2.021 -2.789 1.00 93.19 180 MET A N 1
ATOM 1437 C CA . MET A 1 180 ? -1.933 -0.950 -3.722 1.00 93.19 180 MET A CA 1
ATOM 1438 C C . MET A 1 180 ? -3.314 -1.185 -4.347 1.00 93.19 180 MET A C 1
ATOM 1440 O O . MET A 1 180 ? -4.186 -0.316 -4.271 1.00 93.19 180 MET A O 1
ATOM 1444 N N . GLN A 1 181 ? -3.546 -2.374 -4.911 1.00 93.50 181 GLN A N 1
ATOM 1445 C CA . GLN A 1 181 ? -4.820 -2.720 -5.550 1.00 93.50 181 GLN A CA 1
ATOM 1446 C C . GLN A 1 181 ? -5.986 -2.695 -4.551 1.00 93.50 181 GLN A C 1
ATOM 1448 O O . GLN A 1 181 ? -7.031 -2.099 -4.827 1.00 93.50 181 GLN A O 1
ATOM 1453 N N . ASN A 1 182 ? -5.796 -3.294 -3.368 1.00 91.62 182 ASN A N 1
ATOM 1454 C CA . ASN A 1 182 ? -6.808 -3.304 -2.309 1.00 91.62 182 ASN A CA 1
ATOM 1455 C C . ASN A 1 182 ? -7.172 -1.878 -1.879 1.00 91.62 182 ASN A C 1
ATOM 1457 O O . ASN A 1 182 ? -8.342 -1.539 -1.719 1.00 91.62 182 ASN A O 1
ATOM 1461 N N . THR A 1 183 ? -6.162 -1.022 -1.746 1.00 92.62 183 THR A N 1
ATOM 1462 C CA . THR A 1 183 ? -6.338 0.372 -1.355 1.00 92.62 183 THR A CA 1
ATOM 1463 C C . THR A 1 183 ? -7.107 1.156 -2.416 1.00 92.62 183 THR A C 1
ATOM 1465 O O . THR A 1 183 ? -8.109 1.784 -2.089 1.00 92.62 183 THR A O 1
ATOM 1468 N N . ILE A 1 184 ? -6.704 1.089 -3.689 1.00 93.25 184 ILE A N 1
ATOM 1469 C CA . ILE A 1 184 ? -7.413 1.767 -4.789 1.00 93.25 184 ILE A CA 1
ATOM 1470 C C . ILE A 1 184 ? -8.879 1.316 -4.850 1.00 93.25 184 ILE A C 1
ATOM 1472 O O . ILE A 1 184 ? -9.778 2.148 -4.980 1.00 93.25 184 ILE A O 1
ATOM 1476 N N . SER A 1 185 ? -9.128 0.012 -4.701 1.00 92.44 185 SER A N 1
ATOM 1477 C CA . SER A 1 185 ? -10.480 -0.550 -4.685 1.00 92.44 185 SER A CA 1
ATOM 1478 C C . SER A 1 185 ? -11.310 -0.030 -3.508 1.00 92.44 185 SER A C 1
ATOM 1480 O O . SER A 1 185 ? -12.457 0.373 -3.689 1.00 92.44 185 SER A O 1
ATOM 1482 N N . ASN A 1 186 ? -10.752 -0.019 -2.299 1.00 89.00 186 ASN A N 1
ATOM 1483 C CA . ASN A 1 186 ? -11.467 0.412 -1.099 1.00 89.00 186 ASN A CA 1
ATOM 1484 C C . ASN A 1 186 ? -11.701 1.926 -1.045 1.00 89.00 186 ASN A C 1
ATOM 1486 O O . ASN A 1 186 ? -12.680 2.365 -0.450 1.00 89.00 186 ASN A O 1
ATOM 1490 N N . LEU A 1 187 ? -10.856 2.723 -1.699 1.00 89.38 187 LEU A N 1
ATOM 1491 C CA . LEU A 1 187 ? -11.103 4.151 -1.895 1.00 89.38 187 LEU A CA 1
ATOM 1492 C C . LEU A 1 187 ? -12.087 4.444 -3.044 1.00 89.38 187 LEU A C 1
ATOM 1494 O O . LEU A 1 187 ? -12.451 5.603 -3.211 1.00 89.38 187 LEU A O 1
ATOM 1498 N N . GLU A 1 188 ? -12.511 3.423 -3.799 1.00 91.44 188 GLU A N 1
ATOM 1499 C CA . GLU A 1 188 ? -13.356 3.535 -4.998 1.00 91.44 188 GLU A CA 1
ATOM 1500 C C . GLU A 1 188 ? -12.700 4.355 -6.136 1.00 91.44 188 GLU A C 1
ATOM 1502 O O . GLU A 1 188 ? -13.389 4.972 -6.939 1.00 91.44 188 GLU A O 1
ATOM 1507 N N . LEU A 1 189 ? -11.361 4.329 -6.244 1.00 90.44 189 LEU A N 1
ATOM 1508 C CA . LEU A 1 189 ? -10.579 5.161 -7.184 1.00 90.44 189 LEU A CA 1
ATOM 1509 C C . LEU A 1 189 ? -10.073 4.404 -8.424 1.00 90.44 189 LEU A C 1
ATOM 1511 O O . LEU A 1 189 ? -9.194 4.883 -9.140 1.00 90.44 189 LEU A O 1
ATOM 1515 N N . LEU A 1 190 ? -10.586 3.197 -8.683 1.00 92.44 190 LEU A N 1
ATOM 1516 C CA . LEU A 1 190 ? -10.069 2.331 -9.749 1.00 92.44 190 LEU A CA 1
ATOM 1517 C C . LEU A 1 190 ? -10.156 2.984 -11.134 1.00 92.44 190 LEU A C 1
ATOM 1519 O O . LEU A 1 190 ? -9.185 2.955 -11.886 1.00 92.44 190 LEU A O 1
ATOM 1523 N N . SER A 1 191 ? -11.302 3.581 -11.466 1.00 91.06 191 SER A N 1
ATOM 1524 C CA . SER A 1 191 ? -11.513 4.248 -12.755 1.00 91.06 191 SER A CA 1
ATOM 1525 C C . SER A 1 191 ? -10.581 5.445 -12.937 1.00 91.06 191 SER A C 1
ATOM 1527 O O . SER A 1 191 ? -9.976 5.581 -13.997 1.00 91.06 191 SER A O 1
ATOM 1529 N N . GLU A 1 192 ? -10.438 6.278 -11.906 1.00 90.75 192 GLU A N 1
ATOM 1530 C CA . GLU A 1 192 ? -9.584 7.468 -11.909 1.00 90.75 192 GLU A CA 1
ATOM 1531 C C . GLU A 1 192 ? -8.115 7.094 -12.145 1.00 90.75 192 GLU A C 1
ATOM 1533 O O . GLU A 1 192 ? -7.484 7.601 -13.074 1.00 90.75 192 GLU A O 1
ATOM 1538 N N . TYR A 1 193 ? -7.594 6.139 -11.368 1.00 92.50 193 TYR A N 1
ATOM 1539 C CA . TYR A 1 193 ? -6.203 5.697 -11.468 1.00 92.50 193 TYR A CA 1
ATOM 1540 C C . TYR A 1 193 ? -5.930 4.997 -12.802 1.00 92.50 193 TYR A C 1
ATOM 1542 O O . TYR A 1 193 ? -4.915 5.273 -13.441 1.00 92.50 193 TYR A O 1
ATOM 1550 N N . ALA A 1 194 ? -6.841 4.134 -13.265 1.00 92.44 194 ALA A N 1
ATOM 1551 C CA . ALA A 1 194 ? -6.680 3.439 -14.540 1.00 92.44 194 ALA A CA 1
ATOM 1552 C C . ALA A 1 194 ? -6.674 4.417 -15.725 1.00 92.44 194 ALA A C 1
ATOM 1554 O O . ALA A 1 194 ? -5.841 4.297 -16.622 1.00 92.44 194 ALA A O 1
ATOM 1555 N N . GLN A 1 195 ? -7.565 5.413 -15.729 1.00 90.94 195 GLN A N 1
ATOM 1556 C CA . GLN A 1 195 ? -7.616 6.421 -16.791 1.00 90.94 195 GLN A CA 1
ATOM 1557 C C . GLN A 1 195 ? -6.387 7.335 -16.773 1.00 90.94 195 GLN A C 1
ATOM 1559 O O . GLN A 1 195 ? -5.809 7.599 -17.829 1.00 90.94 195 GLN A O 1
ATOM 1564 N N . ALA A 1 196 ? -5.940 7.769 -15.593 1.00 90.75 196 ALA A N 1
ATOM 1565 C CA . ALA A 1 196 ? -4.737 8.582 -15.464 1.00 90.75 196 ALA A CA 1
ATOM 1566 C C . ALA A 1 196 ? -3.481 7.834 -15.934 1.00 90.75 196 ALA A C 1
ATOM 1568 O O . ALA A 1 196 ? -2.704 8.378 -16.718 1.00 90.75 196 ALA A O 1
ATOM 1569 N N . MET A 1 197 ? -3.304 6.571 -15.534 1.00 90.69 197 MET A N 1
ATOM 1570 C CA . MET A 1 197 ?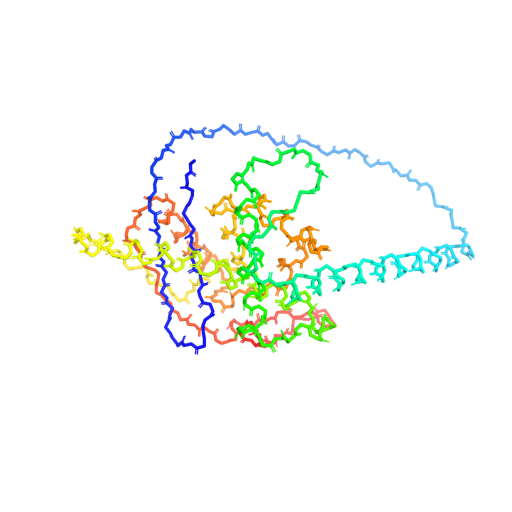 -2.168 5.760 -15.989 1.00 90.69 197 MET A CA 1
ATOM 1571 C C . MET A 1 197 ? -2.240 5.464 -17.487 1.00 90.69 197 MET A C 1
ATOM 1573 O O . MET A 1 197 ? -1.225 5.549 -18.179 1.00 90.69 197 MET A O 1
ATOM 1577 N N . LYS A 1 198 ? -3.442 5.250 -18.034 1.00 90.62 198 LYS A N 1
ATOM 1578 C CA . LYS A 1 198 ? -3.633 5.082 -19.478 1.00 90.62 198 LYS A CA 1
ATOM 1579 C C . LYS A 1 198 ? -3.189 6.314 -20.273 1.00 90.62 198 LYS A C 1
ATOM 1581 O O . LYS A 1 198 ? -2.585 6.156 -21.329 1.00 90.62 198 LYS A O 1
ATOM 1586 N N . ARG A 1 199 ? -3.417 7.536 -19.767 1.00 87.56 199 ARG A N 1
ATOM 1587 C CA . ARG A 1 199 ? -2.910 8.782 -20.389 1.00 87.56 199 ARG A CA 1
ATOM 1588 C C . ARG A 1 199 ? -1.381 8.854 -20.415 1.00 87.56 199 ARG A C 1
ATOM 1590 O O . ARG A 1 199 ? -0.818 9.507 -21.287 1.00 87.56 199 ARG A O 1
ATOM 1597 N N . LEU A 1 200 ? -0.722 8.183 -19.474 1.00 85.19 200 LEU A N 1
ATOM 1598 C CA . LEU A 1 200 ? 0.732 8.039 -19.424 1.00 85.19 200 LEU A CA 1
ATOM 1599 C C . LEU A 1 200 ? 1.254 6.885 -20.292 1.00 85.19 200 LEU A C 1
ATOM 1601 O O . LEU A 1 200 ? 2.462 6.750 -20.439 1.00 85.19 200 LEU A O 1
ATOM 1605 N N . GLY A 1 201 ? 0.366 6.074 -20.874 1.00 87.69 201 GLY A N 1
ATOM 1606 C CA . GLY A 1 201 ? 0.719 4.872 -21.630 1.00 87.69 201 GLY A CA 1
ATOM 1607 C C . GLY A 1 201 ? 0.934 3.624 -20.766 1.00 87.69 201 GLY A C 1
ATOM 1608 O O . GLY A 1 201 ? 1.442 2.631 -21.275 1.00 87.69 201 GLY A O 1
ATOM 1609 N N . TYR A 1 202 ? 0.558 3.641 -19.483 1.00 90.00 202 TYR A N 1
ATOM 1610 C CA . TYR A 1 202 ? 0.677 2.487 -18.584 1.00 90.00 202 TYR A CA 1
ATOM 1611 C C . TYR A 1 202 ? -0.662 1.779 -18.394 1.00 90.00 202 TYR A C 1
ATOM 1613 O O . TYR A 1 202 ? -1.721 2.411 -18.329 1.00 90.00 202 TYR A O 1
ATOM 1621 N N . LYS A 1 203 ? -0.605 0.454 -18.246 1.00 91.69 203 LYS A N 1
ATOM 1622 C CA . LYS A 1 203 ? -1.709 -0.339 -17.704 1.00 91.69 203 LYS A CA 1
ATOM 1623 C C . LYS A 1 203 ? -1.527 -0.434 -16.198 1.00 91.69 203 LYS A C 1
ATOM 1625 O O . LYS A 1 203 ? -0.419 -0.648 -15.715 1.00 91.69 203 LYS A O 1
ATOM 1630 N N . LEU A 1 204 ? -2.610 -0.244 -15.456 1.00 92.88 204 LEU A N 1
ATOM 1631 C CA . LEU A 1 204 ? -2.549 -0.245 -13.998 1.00 92.88 204 LEU A CA 1
ATOM 1632 C C . LEU A 1 204 ? -2.205 -1.641 -13.455 1.00 92.88 204 LEU A C 1
ATOM 1634 O O . LEU A 1 204 ? -1.551 -1.752 -12.425 1.00 92.88 204 LEU A O 1
ATOM 1638 N N . GLU A 1 205 ? -2.597 -2.686 -14.183 1.00 93.88 205 GLU A N 1
ATOM 1639 C CA . GLU A 1 205 ? -2.322 -4.086 -13.872 1.00 93.88 205 GLU A CA 1
ATOM 1640 C C . GLU A 1 205 ? -0.822 -4.387 -13.858 1.00 93.88 205 GLU A C 1
ATOM 1642 O O . GLU A 1 205 ? -0.344 -5.025 -12.926 1.00 93.88 205 GLU A O 1
ATOM 1647 N N . ASP A 1 206 ? -0.073 -3.860 -14.831 1.00 93.12 206 ASP A N 1
ATOM 1648 C CA . ASP A 1 206 ? 1.380 -4.052 -14.911 1.00 93.12 206 ASP A CA 1
ATOM 1649 C C . ASP A 1 206 ? 2.085 -3.419 -13.698 1.00 93.12 206 ASP A C 1
ATOM 1651 O O . ASP A 1 206 ? 3.083 -3.935 -13.208 1.00 93.12 206 ASP A O 1
ATOM 1655 N N . LEU A 1 207 ? 1.533 -2.324 -13.162 1.00 94.06 207 LEU A N 1
ATOM 1656 C CA . LEU A 1 207 ? 2.072 -1.652 -11.977 1.00 94.06 207 LEU A CA 1
ATOM 1657 C C . LEU A 1 207 ? 1.787 -2.417 -10.676 1.00 94.06 207 LEU A C 1
ATOM 1659 O O . LEU A 1 207 ? 2.532 -2.252 -9.714 1.00 94.06 207 LEU A O 1
ATOM 1663 N N . TYR A 1 208 ? 0.739 -3.246 -10.619 1.00 93.38 208 TYR A N 1
ATOM 1664 C CA . TYR A 1 208 ? 0.469 -4.098 -9.452 1.00 93.38 208 TYR A CA 1
ATOM 1665 C C . TYR A 1 208 ? 1.473 -5.243 -9.310 1.00 93.38 208 TYR A C 1
ATOM 1667 O O . TYR A 1 208 ? 1.670 -5.755 -8.207 1.00 93.38 208 TYR A O 1
ATOM 1675 N N . GLU A 1 209 ? 2.100 -5.658 -10.408 1.00 94.25 209 GLU A N 1
ATOM 1676 C CA . GLU A 1 209 ? 3.123 -6.707 -10.406 1.00 94.25 209 GLU A CA 1
ATOM 1677 C C . GLU A 1 209 ? 4.488 -6.196 -9.913 1.00 94.25 209 GLU A C 1
ATOM 1679 O O . GLU A 1 209 ? 5.336 -6.993 -9.524 1.00 94.25 209 GLU A O 1
ATOM 1684 N N . GLU A 1 210 ? 4.684 -4.874 -9.842 1.00 93.88 210 GLU A N 1
ATOM 1685 C CA . GLU A 1 210 ? 5.875 -4.255 -9.240 1.00 93.88 210 GLU A CA 1
ATOM 1686 C C . GLU A 1 210 ? 5.833 -4.256 -7.697 1.00 93.88 210 GLU A C 1
ATOM 1688 O O . GLU A 1 210 ? 6.839 -3.975 -7.042 1.00 93.88 210 GLU A O 1
ATOM 1693 N N . GLU A 1 211 ? 4.675 -4.539 -7.087 1.00 94.00 211 GLU A N 1
ATOM 1694 C CA . GLU A 1 211 ? 4.522 -4.591 -5.632 1.00 94.00 211 GLU A CA 1
ATOM 1695 C C . GLU A 1 211 ? 4.932 -5.961 -5.076 1.00 94.00 211 GLU A C 1
ATOM 1697 O O . GLU A 1 211 ? 4.297 -6.977 -5.352 1.00 94.00 211 GLU A O 1
ATOM 1702 N N . CYS A 1 212 ? 5.951 -5.982 -4.215 1.00 91.38 212 CYS A N 1
ATOM 1703 C CA . CYS A 1 212 ? 6.290 -7.167 -3.430 1.00 91.38 212 CYS A CA 1
ATOM 1704 C C . CYS A 1 212 ? 5.248 -7.414 -2.328 1.00 91.38 212 CYS A C 1
ATOM 1706 O O . CYS A 1 212 ? 4.810 -6.479 -1.650 1.00 91.38 212 CYS A O 1
ATOM 1708 N N . ASP A 1 213 ? 4.901 -8.680 -2.089 1.00 91.88 213 ASP A N 1
ATOM 1709 C CA . ASP A 1 213 ? 4.101 -9.055 -0.923 1.00 91.88 213 ASP A CA 1
ATOM 1710 C C . ASP A 1 213 ? 4.828 -8.685 0.378 1.00 91.88 213 ASP A C 1
ATOM 1712 O O . ASP A 1 213 ? 6.031 -8.891 0.532 1.00 91.88 213 ASP A O 1
ATOM 1716 N N . ALA A 1 214 ? 4.086 -8.153 1.350 1.00 91.81 214 ALA A N 1
ATOM 1717 C CA . ALA A 1 214 ? 4.654 -7.848 2.655 1.00 91.81 214 ALA A CA 1
ATOM 1718 C C . ALA A 1 214 ? 4.960 -9.141 3.429 1.00 91.81 214 ALA A C 1
ATOM 1720 O O . ALA A 1 214 ? 4.034 -9.849 3.840 1.00 91.81 214 ALA A O 1
ATOM 1721 N N . GLY A 1 215 ? 6.243 -9.402 3.697 1.00 93.25 215 GLY A N 1
ATOM 1722 C CA . GLY A 1 215 ? 6.743 -10.530 4.493 1.00 93.25 215 GLY A CA 1
ATOM 1723 C C . GLY A 1 215 ? 6.433 -10.412 5.992 1.00 93.25 215 GLY A C 1
ATOM 1724 O O . GLY A 1 215 ? 7.329 -10.485 6.827 1.00 93.25 215 GLY A O 1
ATOM 1725 N N . LEU A 1 216 ? 5.169 -10.172 6.351 1.00 94.19 216 LEU A N 1
ATOM 1726 C CA . LEU A 1 216 ? 4.704 -9.912 7.721 1.00 94.19 216 LEU A CA 1
ATOM 1727 C C . LEU A 1 216 ? 3.930 -11.080 8.350 1.00 94.19 216 LEU A C 1
ATOM 1729 O O . LEU A 1 216 ? 3.540 -11.018 9.516 1.00 94.19 216 LEU A O 1
ATOM 1733 N N . GLY A 1 217 ? 3.708 -12.152 7.600 1.00 93.00 217 GLY A N 1
ATOM 1734 C CA . GLY A 1 217 ? 3.043 -13.364 8.056 1.00 93.00 217 GLY A CA 1
ATOM 1735 C C . GLY A 1 217 ? 3.278 -14.499 7.072 1.00 93.00 217 GLY A C 1
ATOM 1736 O O . GLY A 1 217 ? 3.867 -14.291 6.015 1.00 93.00 217 GLY A O 1
ATOM 1737 N N . ASN A 1 218 ? 2.818 -15.695 7.418 1.00 91.31 218 ASN A N 1
ATOM 1738 C CA . ASN A 1 218 ? 2.992 -16.879 6.581 1.00 91.31 218 ASN A CA 1
ATOM 1739 C C . ASN A 1 218 ? 1.668 -17.629 6.398 1.00 91.31 218 ASN A C 1
ATOM 1741 O O . ASN A 1 218 ? 1.239 -17.913 5.283 1.00 91.31 218 ASN A O 1
ATOM 1745 N N . GLY A 1 219 ? 1.002 -17.941 7.512 1.00 91.62 219 GLY A N 1
ATOM 1746 C CA . GLY A 1 219 ? -0.117 -18.877 7.517 1.00 91.62 219 GLY A CA 1
ATOM 1747 C C . GLY A 1 219 ? -1.508 -18.248 7.605 1.00 91.62 219 GLY A C 1
ATOM 1748 O O . GLY A 1 219 ? -1.716 -17.033 7.555 1.00 91.62 219 GLY A O 1
ATOM 1749 N N . GLY A 1 220 ? -2.493 -19.123 7.829 1.00 94.44 220 GLY A N 1
ATOM 1750 C CA . GLY A 1 220 ? -3.893 -18.739 8.026 1.00 94.44 220 GLY A CA 1
ATOM 1751 C C . GLY A 1 220 ? -4.129 -17.851 9.252 1.00 94.44 220 GLY A C 1
ATOM 1752 O O . GLY A 1 220 ? -5.053 -17.045 9.229 1.00 94.44 220 GLY A O 1
ATOM 1753 N N . LEU A 1 221 ? -3.277 -17.931 10.283 1.00 94.19 221 LEU A N 1
ATOM 1754 C CA . LEU A 1 221 ? -3.328 -17.020 11.432 1.00 94.19 221 LEU A CA 1
ATOM 1755 C C . LEU A 1 221 ? -3.079 -15.572 10.995 1.00 94.19 221 LEU A C 1
ATOM 1757 O O . LEU A 1 221 ? -3.887 -14.690 11.284 1.00 94.19 221 LEU A O 1
ATOM 1761 N N . GLY A 1 222 ? -2.003 -15.342 10.236 1.00 94.75 222 GLY A N 1
ATOM 1762 C CA . GLY A 1 222 ? -1.695 -14.024 9.693 1.00 94.75 222 GLY A CA 1
ATOM 1763 C C . GLY A 1 222 ? -2.782 -13.521 8.748 1.00 94.75 222 GLY A C 1
ATOM 1764 O O . GLY A 1 222 ? -3.113 -12.334 8.765 1.00 94.75 222 GLY A O 1
ATOM 1765 N N . ARG A 1 223 ? -3.387 -14.410 7.949 1.00 96.44 223 ARG A N 1
ATOM 1766 C CA . ARG A 1 223 ? -4.486 -14.021 7.054 1.00 96.44 223 ARG A CA 1
ATOM 1767 C C . ARG A 1 223 ? -5.773 -13.697 7.809 1.00 96.44 223 ARG A C 1
ATOM 1769 O O . ARG A 1 223 ? -6.467 -12.758 7.431 1.00 96.44 223 ARG A O 1
ATOM 1776 N N . LEU A 1 224 ? -6.076 -14.425 8.882 1.00 96.75 224 LEU A N 1
ATOM 1777 C CA . LEU A 1 224 ? -7.200 -14.121 9.767 1.00 96.75 224 LEU A CA 1
ATOM 1778 C C . LEU A 1 224 ? -7.032 -12.732 10.390 1.00 96.75 224 LEU A C 1
ATOM 1780 O O . LEU A 1 224 ? -7.959 -11.927 10.325 1.00 96.75 224 LEU A O 1
ATOM 1784 N N . ALA A 1 225 ? -5.840 -12.434 10.914 1.00 96.25 225 ALA A N 1
ATOM 1785 C CA . ALA A 1 225 ? -5.504 -11.125 11.467 1.00 96.25 225 ALA A CA 1
ATOM 1786 C C . ALA A 1 225 ? -5.689 -10.003 10.430 1.00 96.25 225 ALA A C 1
ATOM 1788 O O . ALA A 1 225 ? -6.352 -9.005 10.707 1.00 96.25 225 ALA A O 1
ATOM 1789 N N . ALA A 1 226 ? -5.178 -10.196 9.209 1.00 95.12 226 ALA A N 1
ATOM 1790 C CA . ALA A 1 226 ? -5.339 -9.253 8.102 1.00 95.12 226 ALA A CA 1
ATOM 1791 C C . ALA A 1 226 ? -6.819 -8.997 7.753 1.00 95.12 226 ALA A C 1
ATOM 1793 O O . ALA A 1 226 ? -7.258 -7.849 7.690 1.00 95.12 226 ALA A O 1
ATOM 1794 N N . CYS A 1 227 ? -7.607 -10.064 7.581 1.00 95.38 227 CYS A N 1
ATOM 1795 C CA . CYS A 1 227 ? -9.036 -9.968 7.274 1.00 95.38 227 CYS A CA 1
ATOM 1796 C C . CYS A 1 227 ? -9.839 -9.321 8.412 1.00 95.38 227 CYS A C 1
ATOM 1798 O O . CYS A 1 227 ? -10.806 -8.604 8.152 1.00 95.38 227 CYS A O 1
ATOM 1800 N N . PHE A 1 228 ? -9.451 -9.546 9.671 1.00 95.38 228 PHE A N 1
ATOM 1801 C CA . PHE A 1 228 ? -10.047 -8.853 10.810 1.00 95.38 228 PHE A CA 1
ATOM 1802 C C . PHE A 1 228 ? -9.792 -7.356 10.745 1.00 95.38 228 PHE A C 1
ATOM 1804 O O . PHE A 1 228 ? -10.737 -6.593 10.921 1.00 95.38 228 PHE A O 1
ATOM 1811 N N . MET A 1 229 ? -8.567 -6.924 10.442 1.00 95.31 229 MET A N 1
ATOM 1812 C CA . MET A 1 229 ? -8.286 -5.494 10.342 1.00 95.31 229 MET A CA 1
ATOM 1813 C C . MET A 1 229 ? -9.081 -4.827 9.204 1.00 95.31 229 MET A C 1
ATOM 1815 O O . MET A 1 229 ? -9.633 -3.751 9.410 1.00 95.31 229 MET A O 1
ATOM 1819 N N . ASP A 1 230 ? -9.232 -5.481 8.047 1.00 93.19 230 ASP A N 1
ATOM 1820 C CA . ASP A 1 230 ? -10.075 -4.988 6.938 1.00 93.19 230 ASP A CA 1
ATOM 1821 C C . ASP A 1 230 ? -11.585 -4.988 7.275 1.00 93.19 230 ASP A C 1
ATOM 1823 O O . ASP A 1 230 ? -12.346 -4.103 6.878 1.00 93.19 230 ASP A O 1
ATOM 1827 N N . SER A 1 231 ? -12.041 -5.938 8.093 1.00 94.31 231 SER A N 1
ATOM 1828 C CA . SER A 1 231 ? -13.430 -5.959 8.571 1.00 94.31 231 SER A CA 1
ATOM 1829 C C . SER A 1 231 ? -13.696 -4.845 9.585 1.00 94.31 231 SER A C 1
ATOM 1831 O O . SER A 1 231 ? -14.708 -4.153 9.489 1.00 94.31 231 SER A O 1
ATOM 1833 N N . LEU A 1 232 ? -12.781 -4.638 10.538 1.00 94.19 232 LEU A N 1
ATOM 1834 C CA . LEU A 1 232 ? -12.845 -3.538 11.505 1.00 94.19 232 LEU A CA 1
ATOM 1835 C C . LEU A 1 232 ? -12.822 -2.187 10.778 1.00 94.19 232 LEU A C 1
ATOM 1837 O O . LEU A 1 232 ? -13.563 -1.286 11.171 1.00 94.19 232 LEU A O 1
ATOM 1841 N N . ALA A 1 233 ? -12.065 -2.102 9.675 1.00 90.25 233 ALA A N 1
ATOM 1842 C CA . ALA A 1 233 ? -12.029 -0.966 8.759 1.00 90.25 233 ALA A CA 1
ATOM 1843 C C . ALA A 1 233 ? -13.405 -0.619 8.236 1.00 90.25 233 ALA A C 1
ATOM 1845 O O . ALA A 1 233 ? -13.928 0.466 8.471 1.00 90.25 233 ALA A O 1
ATOM 1846 N N . THR A 1 234 ? -13.994 -1.592 7.555 1.00 88.81 234 THR A N 1
ATOM 1847 C CA . THR A 1 234 ? -15.260 -1.454 6.848 1.00 88.81 234 THR A CA 1
ATOM 1848 C C . THR A 1 234 ? -16.425 -1.200 7.805 1.00 88.81 234 THR A C 1
ATOM 1850 O O . THR A 1 234 ? -17.380 -0.503 7.460 1.00 88.81 234 THR A O 1
ATOM 1853 N N . LEU A 1 235 ? -16.367 -1.779 9.007 1.00 92.56 235 LEU A N 1
ATOM 1854 C CA . LEU A 1 235 ? -17.403 -1.670 10.035 1.00 92.56 235 LEU A CA 1
ATOM 1855 C C . LEU A 1 235 ? -17.199 -0.493 10.988 1.00 92.56 235 LEU A C 1
ATOM 1857 O O . LEU A 1 235 ? -18.052 -0.271 11.846 1.00 92.56 235 LEU A O 1
ATOM 1861 N N . ASN A 1 236 ? -16.127 0.282 10.811 1.00 92.00 236 ASN A N 1
ATOM 1862 C CA . ASN A 1 236 ? -15.863 1.505 11.563 1.00 92.00 236 ASN A CA 1
ATOM 1863 C C . ASN A 1 236 ? -15.638 1.276 13.055 1.00 92.00 236 ASN A C 1
ATOM 1865 O O . ASN A 1 236 ? -16.016 2.101 13.889 1.00 92.00 236 ASN A O 1
ATOM 1869 N N . TYR A 1 237 ? -15.028 0.143 13.391 1.00 92.69 237 TYR A N 1
ATOM 1870 C CA . TYR A 1 237 ? -14.650 -0.142 14.762 1.00 92.69 237 TYR A CA 1
ATOM 1871 C C . TYR A 1 237 ? -13.313 0.533 15.098 1.00 92.69 237 TYR A C 1
ATOM 1873 O O . TYR A 1 237 ? -12.354 0.384 14.336 1.00 92.69 237 TYR A O 1
ATOM 1881 N N . PRO A 1 238 ? -13.212 1.229 16.247 1.00 93.94 238 PRO A N 1
ATOM 1882 C CA . PRO A 1 238 ? -11.954 1.795 16.718 1.00 93.94 238 PRO A CA 1
ATOM 1883 C C . PRO A 1 238 ? -11.022 0.669 17.174 1.00 93.94 238 PRO A C 1
ATOM 1885 O O . PRO A 1 238 ? -11.133 0.143 18.286 1.00 93.94 238 PRO A O 1
ATOM 1888 N N . ALA A 1 239 ? -10.126 0.248 16.283 1.00 93.31 239 ALA A N 1
ATOM 1889 C CA . ALA A 1 239 ? -9.218 -0.854 16.541 1.00 93.31 239 ALA A CA 1
ATOM 1890 C C . ALA A 1 239 ? -7.859 -0.685 15.855 1.00 93.31 239 ALA A C 1
ATOM 1892 O O . ALA A 1 239 ? -7.753 -0.086 14.785 1.00 93.31 239 ALA A O 1
ATOM 1893 N N . TRP A 1 240 ? -6.843 -1.281 16.476 1.00 93.75 240 TRP A N 1
ATOM 1894 C CA . TRP A 1 240 ? -5.451 -1.263 16.043 1.00 93.75 240 TRP A CA 1
ATOM 1895 C C . TRP A 1 240 ? -4.893 -2.679 15.965 1.00 93.75 240 TRP A C 1
ATOM 1897 O O . TRP A 1 240 ? -5.106 -3.483 16.871 1.00 93.75 240 TRP A O 1
ATOM 1907 N N . GLY A 1 241 ? -4.131 -2.969 14.914 1.00 95.56 241 GLY A N 1
ATOM 1908 C CA . GLY A 1 241 ? -3.273 -4.150 14.853 1.00 95.56 241 GLY A CA 1
ATOM 1909 C C . GLY A 1 241 ? -1.895 -3.847 15.440 1.00 95.56 241 GLY A C 1
ATOM 1910 O O . GLY A 1 241 ? -1.308 -2.812 15.143 1.00 95.56 241 GLY A O 1
ATOM 1911 N N . TYR A 1 242 ? -1.339 -4.744 16.240 1.00 96.06 242 TYR A N 1
ATOM 1912 C CA . TYR A 1 242 ? 0.056 -4.655 16.666 1.00 96.06 242 TYR A CA 1
ATOM 1913 C C . TYR A 1 242 ? 0.769 -5.955 16.330 1.00 96.06 242 TYR A C 1
ATOM 1915 O O . TYR A 1 242 ? 0.273 -7.039 16.641 1.00 96.06 242 TYR A O 1
ATOM 1923 N N . GLY A 1 243 ? 1.944 -5.826 15.720 1.00 95.19 243 GLY A N 1
ATOM 1924 C CA . GLY A 1 243 ? 2.797 -6.941 15.335 1.00 95.19 243 GLY A CA 1
ATOM 1925 C C . GLY A 1 243 ? 4.252 -6.516 15.190 1.00 95.19 243 GLY A C 1
ATOM 1926 O O . GLY A 1 243 ? 4.642 -5.425 15.608 1.00 95.19 243 GLY A O 1
ATOM 1927 N N . LEU A 1 244 ? 5.055 -7.393 14.596 1.00 94.00 244 LEU A N 1
ATOM 1928 C CA . LEU A 1 244 ? 6.476 -7.166 14.350 1.00 94.00 244 LEU A CA 1
ATOM 1929 C C . LEU A 1 244 ? 6.717 -6.856 12.872 1.00 94.00 244 LEU A C 1
ATOM 1931 O O . LEU A 1 244 ? 6.082 -7.436 11.994 1.00 94.00 244 LEU A O 1
ATOM 1935 N N . ARG A 1 245 ? 7.673 -5.966 12.592 1.00 94.81 245 ARG A N 1
ATOM 1936 C CA . ARG A 1 245 ? 8.152 -5.726 11.228 1.00 94.81 245 ARG A CA 1
ATOM 1937 C C . ARG A 1 245 ? 9.325 -6.650 10.926 1.00 94.81 245 ARG A C 1
ATOM 1939 O O . ARG A 1 245 ? 10.470 -6.310 11.216 1.00 94.81 245 ARG A O 1
ATOM 1946 N N . TYR A 1 246 ? 9.044 -7.797 10.326 1.00 93.69 246 TYR A N 1
ATOM 1947 C CA . TYR A 1 246 ? 10.089 -8.728 9.914 1.00 93.69 246 TYR A CA 1
ATOM 1948 C C . TYR A 1 246 ? 10.851 -8.195 8.702 1.00 93.69 246 TYR A C 1
ATOM 1950 O O . TYR A 1 246 ? 10.253 -7.853 7.685 1.00 93.69 246 TYR A O 1
ATOM 1958 N N . THR A 1 247 ? 12.179 -8.152 8.796 1.00 93.06 247 THR A N 1
ATOM 1959 C CA . THR A 1 247 ? 13.027 -7.717 7.677 1.00 93.06 247 THR A CA 1
ATOM 1960 C C . THR A 1 247 ? 13.031 -8.725 6.532 1.00 93.06 247 THR A C 1
ATOM 1962 O O . THR A 1 247 ? 13.063 -8.309 5.382 1.00 93.06 247 THR A O 1
ATOM 1965 N N . TYR A 1 248 ? 12.980 -10.025 6.852 1.00 93.69 248 TYR A N 1
ATOM 1966 C CA . TYR A 1 248 ? 13.197 -11.113 5.891 1.00 93.69 248 TYR A CA 1
ATOM 1967 C C . TYR A 1 248 ? 12.061 -12.138 5.805 1.00 93.69 248 TYR A C 1
ATOM 1969 O O . TYR A 1 248 ? 12.279 -13.257 5.337 1.00 93.69 248 TYR A O 1
ATOM 1977 N N . GLY A 1 249 ? 10.869 -11.778 6.295 1.00 91.56 249 GLY A N 1
ATOM 1978 C CA . GLY A 1 249 ? 9.730 -12.691 6.368 1.00 91.56 249 GLY A CA 1
ATOM 1979 C C . GLY A 1 249 ? 10.078 -14.011 7.059 1.00 91.56 249 GLY A C 1
ATOM 1980 O O . GLY A 1 249 ? 10.826 -14.024 8.039 1.00 91.56 249 GLY A O 1
ATOM 1981 N N . ILE A 1 250 ? 9.526 -15.113 6.541 1.00 93.06 250 ILE A N 1
ATOM 1982 C CA . ILE A 1 250 ? 9.908 -16.473 6.945 1.00 93.06 250 ILE A CA 1
ATOM 1983 C C . ILE A 1 250 ? 11.001 -17.039 6.023 1.00 93.06 250 ILE A C 1
ATOM 1985 O O . ILE A 1 250 ? 12.077 -17.392 6.499 1.00 93.06 250 ILE A O 1
ATOM 1989 N N . PHE A 1 251 ? 10.725 -17.108 4.717 1.00 94.06 251 PHE A N 1
ATOM 1990 C CA . PHE A 1 251 ? 11.635 -17.415 3.611 1.00 94.06 251 PHE A CA 1
ATOM 1991 C C . PHE A 1 251 ? 10.887 -17.255 2.276 1.00 94.06 251 PHE A C 1
ATOM 1993 O O . PHE A 1 251 ? 9.666 -17.391 2.215 1.00 94.06 251 PHE A O 1
ATOM 2000 N N . THR A 1 252 ? 11.623 -17.048 1.187 1.00 93.12 252 THR A N 1
ATOM 2001 C CA . THR A 1 252 ? 11.148 -17.254 -0.185 1.00 93.12 252 THR A CA 1
ATOM 2002 C C . THR A 1 252 ? 11.492 -18.674 -0.622 1.00 93.12 252 THR A C 1
ATOM 2004 O O . THR A 1 252 ? 12.637 -19.112 -0.493 1.00 93.12 252 THR A O 1
ATOM 2007 N N . GLN A 1 253 ? 10.506 -19.396 -1.150 1.00 95.62 253 GLN A N 1
ATOM 2008 C CA . GLN A 1 253 ? 10.685 -20.762 -1.629 1.00 95.62 253 GLN A CA 1
ATOM 2009 C C . GLN A 1 253 ? 11.190 -20.767 -3.076 1.00 95.62 253 GLN A C 1
ATOM 2011 O O . GLN A 1 253 ? 10.584 -20.157 -3.958 1.00 95.62 253 GLN A O 1
ATOM 2016 N N . LYS A 1 254 ? 12.263 -21.513 -3.343 1.00 96.06 254 LYS A N 1
ATOM 2017 C CA . LYS A 1 254 ? 12.686 -21.888 -4.698 1.00 96.06 254 LYS A CA 1
ATOM 2018 C C . LYS A 1 254 ? 12.687 -23.405 -4.824 1.00 96.06 254 LYS A C 1
ATOM 2020 O O . LYS A 1 254 ? 13.002 -24.104 -3.866 1.00 96.06 254 LYS A O 1
ATOM 2025 N N . VAL A 1 255 ? 12.344 -23.911 -6.005 1.00 97.00 255 VAL A N 1
ATOM 2026 C CA . VAL A 1 255 ? 12.450 -25.341 -6.320 1.00 97.00 255 VAL A CA 1
ATOM 2027 C C . VAL A 1 255 ? 13.651 -25.533 -7.237 1.00 97.00 255 VAL A C 1
ATOM 2029 O O . VAL A 1 255 ? 13.643 -25.045 -8.366 1.00 97.00 255 VAL A O 1
ATOM 2032 N N . VAL A 1 256 ? 14.683 -26.218 -6.749 1.00 97.44 256 VAL A N 1
ATOM 2033 C CA . VAL A 1 256 ? 15.920 -26.509 -7.489 1.00 97.44 256 VAL A CA 1
ATOM 2034 C C . VAL A 1 256 ? 16.118 -28.018 -7.491 1.00 97.44 256 VAL A C 1
ATOM 2036 O O . VAL A 1 256 ? 16.104 -28.646 -6.436 1.00 97.44 256 VAL A O 1
ATOM 2039 N N . ASP A 1 257 ? 16.224 -28.607 -8.682 1.00 96.56 257 ASP A N 1
ATOM 2040 C CA . ASP A 1 257 ? 16.393 -30.055 -8.880 1.00 96.56 257 ASP A CA 1
ATOM 2041 C C . ASP A 1 257 ? 15.354 -30.927 -8.143 1.00 96.56 257 ASP A C 1
ATOM 2043 O O . ASP A 1 257 ? 15.640 -32.036 -7.700 1.00 96.56 257 ASP A O 1
ATOM 2047 N N . GLY A 1 258 ? 14.121 -30.423 -8.013 1.00 96.69 258 GLY A N 1
ATOM 2048 C CA . GLY A 1 258 ? 13.017 -31.112 -7.334 1.00 96.69 258 GLY A CA 1
ATOM 2049 C C . GLY A 1 258 ? 12.981 -30.942 -5.811 1.00 96.69 258 GLY A C 1
ATOM 2050 O O . GLY A 1 258 ? 12.076 -31.480 -5.175 1.00 96.69 258 GLY A O 1
ATOM 2051 N N . TYR A 1 259 ? 13.906 -30.175 -5.229 1.00 97.44 259 TYR A N 1
ATOM 2052 C CA . TYR A 1 259 ? 13.979 -29.908 -3.792 1.00 97.44 259 TYR A CA 1
ATOM 2053 C C . TYR A 1 259 ? 13.655 -28.452 -3.466 1.00 97.44 259 TYR A C 1
ATOM 2055 O O . TYR A 1 259 ? 13.884 -27.546 -4.269 1.00 97.44 259 TYR A O 1
ATOM 2063 N N . GLN A 1 260 ? 13.130 -28.233 -2.261 1.00 98.06 260 GLN A N 1
ATOM 2064 C CA . GLN A 1 260 ? 12.943 -26.899 -1.708 1.00 98.06 260 GLN A CA 1
ATOM 2065 C C . GLN A 1 260 ? 14.293 -26.303 -1.297 1.00 98.06 260 GLN A C 1
ATOM 2067 O O . GLN A 1 260 ? 15.094 -26.959 -0.637 1.00 98.06 260 GLN A O 1
ATOM 2072 N N . VAL A 1 261 ? 14.505 -25.045 -1.674 1.00 97.56 261 VAL A N 1
ATOM 2073 C CA . VAL A 1 261 ? 15.617 -24.203 -1.235 1.00 97.56 261 VAL A CA 1
ATOM 2074 C C . VAL A 1 261 ? 15.038 -22.904 -0.690 1.00 97.56 261 VAL A C 1
ATOM 2076 O O . VAL A 1 261 ? 14.326 -22.189 -1.401 1.00 97.56 261 VAL A O 1
ATOM 2079 N N . GLU A 1 262 ? 15.335 -22.601 0.569 1.00 97.62 262 GLU A N 1
ATOM 2080 C CA . GLU A 1 262 ? 14.911 -21.377 1.239 1.00 97.62 262 GLU A CA 1
ATOM 2081 C C . GLU A 1 262 ? 15.918 -20.240 1.025 1.00 97.62 262 GLU A C 1
ATOM 2083 O O . GLU A 1 262 ? 17.129 -20.408 1.187 1.00 97.62 262 GLU A O 1
ATOM 2088 N N . THR A 1 263 ? 15.419 -19.045 0.711 1.00 95.00 263 THR A N 1
ATOM 2089 C CA . THR A 1 263 ? 16.214 -17.807 0.715 1.00 95.00 263 THR A CA 1
ATOM 2090 C C . THR A 1 263 ? 15.532 -16.730 1.548 1.00 95.00 263 THR A C 1
ATOM 2092 O O . THR A 1 263 ? 14.324 -16.780 1.747 1.00 95.00 263 THR A O 1
ATOM 2095 N N . ALA A 1 264 ? 16.281 -15.740 2.033 1.00 94.25 264 ALA A N 1
ATOM 2096 C CA . ALA A 1 264 ? 15.695 -14.601 2.740 1.00 94.25 264 ALA A CA 1
ATOM 2097 C C . ALA A 1 264 ? 14.760 -13.794 1.816 1.00 94.25 264 ALA A C 1
ATOM 2099 O O . ALA A 1 264 ? 15.113 -13.546 0.661 1.00 94.25 264 ALA A O 1
ATOM 2100 N N . ASP A 1 265 ? 13.598 -13.381 2.328 1.00 90.56 265 ASP A N 1
ATOM 2101 C CA . ASP A 1 265 ? 12.633 -12.563 1.587 1.00 90.56 265 ASP A CA 1
ATOM 2102 C C . ASP A 1 265 ? 13.012 -11.078 1.673 1.00 90.56 265 ASP A C 1
ATOM 2104 O O . ASP A 1 265 ? 12.918 -10.456 2.725 1.00 90.56 265 ASP A O 1
ATOM 2108 N N . ALA A 1 266 ? 13.471 -10.496 0.569 1.00 90.75 266 ALA A N 1
ATOM 2109 C CA . ALA A 1 266 ? 14.010 -9.139 0.534 1.00 90.75 266 ALA A CA 1
ATOM 2110 C C . ALA A 1 266 ? 12.944 -8.048 0.294 1.00 90.75 266 ALA A C 1
ATOM 2112 O O . ALA A 1 266 ? 13.266 -7.016 -0.286 1.00 90.75 266 ALA A O 1
ATOM 2113 N N . TRP A 1 267 ? 11.702 -8.232 0.759 1.00 89.81 267 TRP A N 1
ATOM 2114 C CA . TRP A 1 267 ? 10.562 -7.332 0.495 1.00 89.81 267 TRP A CA 1
ATOM 2115 C C . TRP A 1 267 ? 10.740 -5.850 0.905 1.00 89.81 267 TRP A C 1
ATOM 2117 O O . TRP A 1 267 ? 9.956 -4.999 0.490 1.00 89.81 267 TRP A O 1
ATOM 2127 N N . LEU A 1 268 ? 11.748 -5.519 1.724 1.00 87.38 268 LEU A N 1
ATOM 2128 C CA . LEU A 1 268 ? 12.084 -4.146 2.141 1.00 87.38 268 LEU A CA 1
ATOM 2129 C C . LEU A 1 268 ? 13.217 -3.480 1.338 1.00 87.38 268 LEU A C 1
ATOM 2131 O O . LEU A 1 268 ? 13.582 -2.349 1.672 1.00 87.38 268 LEU A O 1
ATOM 2135 N N . THR A 1 269 ? 13.802 -4.175 0.360 1.00 72.62 269 THR A N 1
ATOM 2136 C CA . THR A 1 269 ? 14.998 -3.729 -0.382 1.00 72.62 269 THR A CA 1
ATOM 2137 C C . THR A 1 269 ? 14.613 -3.118 -1.719 1.00 72.62 269 THR A C 1
ATOM 2139 O O . THR A 1 269 ? 15.133 -2.020 -2.023 1.00 72.62 269 THR A O 1
#

Organism: Acanthamoeba castellanii (NCBI:txid5755)

Foldseek 3Di:
DQFWFWDFDPDPDFDTWTDADDDDDDDDDDDDDDDDDDDDDDDDDDDDPPCVVVVVVVVVVVVVVVVVVLLVLLLVLLLCLLPDDPPPDDDDDDDPDDPPVLSVLLSVLSSQLSCCLCPVVNDHSVCSVVCDLLSSLVSNVVSLVVVVVVSRVVLVVVCVVVVDDEAEAEDQAAQQFQDPVRSCVSNVNPVSVQVSCVSSSDGVVVSSVSAGTQLRHDDPRNHVLNVVSSVCRRVVGRYIYDYGRDQFRPFDWDQDPNDTDTDGHRNSD

InterPro domains:
  IPR000811 Glycosyl transferase, family 35 [PF00343] (198-268)
  IPR000811 Glycosyl transferase, family 35 [PTHR11468] (73-268)